Protein AF-A0A7J7U945-F1 (afdb_monomer)

Secondary structure (DSSP, 8-state):
------TT--GGGSPBPTTT-PBP-SSEEEESS-TTTT-EE-HHHHHTT--BTTB-TTS-EEEE---SBSSSTT-BHHHHHHHHHHHHHH-TT-HHHHHHHHSSS-HHHHHHHHIIIIIS-THHHHHHTTS------------PPP---SS---PPTT-HHHHHTTTEETTTTEESS-S-TTHHHHHHT-PPPGGGHHHHTTS-PPPPPP-TT-TTGGGS-HHHHHHHHHHT--HHHHHHHHHHHHHHHHHHSSB-HHHHHHHH-S-HHHHHHHHHHHHHTTSS-B-

InterPro domains:
  IPR000433 Zinc finger, ZZ-type [PF25299] (17-64)
  IPR000433 Zinc finger, ZZ-type [PS50135] (12-69)
  IPR001005 SANT/Myb domain [PF00249] (74-117)
  IPR001005 SANT/Myb domain [PS50090] (74-118)
  IPR001005 SANT/Myb domain [SM00717] (71-120)
  IPR001005 SANT/Myb domain [cd00167] (74-118)
  IPR007526 SWIRM domain [PF04433] (218-284)
  IPR007526 SWIRM domain [PS50934] (200-287)
  IPR009057 Homedomain-like superfamily [SSF46689] (67-122)
  IPR009057 Homedomain-like superfamily [SSF46689] (202-286)
  IPR017884 SANT domain [PS51293] (70-122)
  IPR017930 Myb domain [PS51294] (74-122)
  IPR036388 Winged helix-like DNA-binding domain superfamily [G3DSA:1.10.10.10] (200-287)
  IPR041983 ADA2-like, zinc finger, ZZ-type [cd02335] (15-64)
  IPR043145 Zinc finger, ZZ-type superfamily [G3DSA:3.30.60.90] (13-65)
  IPR055141 Transcriptional adapter 2-alpha/beta-like domain [PF22941] (165-199)

Structure (mmCIF, N/CA/C/O backbone):
data_AF-A0A7J7U945-F1
#
_entry.id   AF-A0A7J7U945-F1
#
loop_
_atom_site.group_PDB
_atom_site.id
_atom_site.type_symbol
_atom_site.label_atom_id
_atom_site.label_alt_id
_atom_site.label_comp_id
_atom_site.label_asym_id
_atom_site.label_entity_id
_atom_site.label_seq_id
_atom_site.pdbx_PDB_ins_code
_atom_site.Cartn_x
_atom_site.Cartn_y
_atom_site.Cartn_z
_atom_site.occupancy
_atom_site.B_iso_or_equiv
_atom_site.auth_seq_id
_atom_site.auth_comp_id
_atom_site.auth_asym_id
_atom_site.auth_atom_id
_atom_site.pdbx_PDB_model_num
ATOM 1 N N . MET A 1 1 ? 12.820 -25.797 10.758 1.00 35.88 1 MET A N 1
ATOM 2 C CA . MET A 1 1 ? 13.565 -24.519 10.643 1.00 35.88 1 MET A CA 1
ATOM 3 C C . MET A 1 1 ? 13.390 -24.094 9.211 1.00 35.88 1 MET A C 1
ATOM 5 O O . MET A 1 1 ? 14.253 -24.286 8.361 1.00 35.88 1 MET A O 1
ATOM 9 N N . ASP A 1 2 ? 12.158 -23.695 8.960 1.00 30.39 2 ASP A N 1
ATOM 10 C CA . ASP A 1 2 ? 11.611 -23.421 7.654 1.00 30.39 2 ASP A CA 1
ATOM 11 C C . ASP A 1 2 ? 12.077 -22.025 7.276 1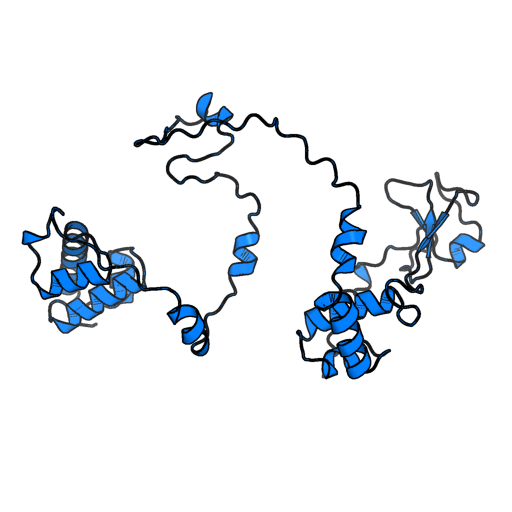.00 30.39 2 ASP A C 1
ATOM 13 O O . ASP A 1 2 ? 11.945 -21.077 8.048 1.00 30.39 2 ASP A O 1
ATOM 17 N N . ARG A 1 3 ? 12.757 -21.945 6.134 1.00 37.59 3 ARG A N 1
ATOM 18 C CA . ARG A 1 3 ? 13.271 -20.696 5.591 1.00 37.59 3 ARG A CA 1
ATOM 19 C C . ARG A 1 3 ? 12.061 -19.840 5.240 1.00 37.59 3 ARG A C 1
ATOM 21 O O . ARG A 1 3 ? 11.342 -20.184 4.305 1.00 37.59 3 ARG A O 1
ATOM 28 N N . LEU A 1 4 ? 11.836 -18.770 5.995 1.00 36.75 4 LEU A N 1
ATOM 29 C CA . LEU A 1 4 ? 10.946 -17.697 5.576 1.00 36.75 4 LEU A CA 1
ATOM 30 C C . LEU A 1 4 ? 11.544 -17.133 4.283 1.00 36.75 4 LEU A C 1
ATOM 32 O O . LEU A 1 4 ? 12.634 -16.564 4.286 1.00 36.75 4 LEU A O 1
ATOM 36 N N . GLY A 1 5 ? 10.904 -17.448 3.158 1.00 38.00 5 GLY A N 1
ATOM 37 C CA . GLY A 1 5 ? 11.232 -16.843 1.876 1.00 38.00 5 GLY A CA 1
ATOM 38 C C . GLY A 1 5 ? 10.891 -15.360 1.937 1.00 38.00 5 GLY A C 1
ATOM 39 O O . GLY A 1 5 ? 9.851 -14.997 2.478 1.00 38.00 5 GLY A O 1
ATOM 40 N N . SER A 1 6 ? 11.777 -14.527 1.394 1.00 41.22 6 SER A N 1
ATOM 41 C CA . SER A 1 6 ? 11.515 -13.106 1.164 1.00 41.22 6 SER A CA 1
ATOM 42 C C . SER A 1 6 ? 10.229 -12.969 0.338 1.00 41.22 6 SER A C 1
ATOM 44 O O . SER A 1 6 ? 10.080 -13.633 -0.697 1.00 41.22 6 SER A O 1
ATOM 46 N N . PHE A 1 7 ? 9.306 -12.128 0.807 1.00 42.56 7 PHE A N 1
ATOM 47 C CA . PHE A 1 7 ? 7.986 -11.895 0.210 1.00 42.56 7 PHE A CA 1
ATOM 48 C C . PHE A 1 7 ? 8.025 -11.270 -1.204 1.00 42.56 7 PHE A C 1
ATOM 50 O O . PHE A 1 7 ? 6.974 -11.101 -1.810 1.00 42.56 7 PHE A O 1
ATOM 57 N N . SER A 1 8 ? 9.206 -11.000 -1.776 1.00 42.66 8 SER A N 1
ATOM 58 C CA . SER A 1 8 ? 9.399 -10.524 -3.160 1.00 42.66 8 SER A CA 1
ATOM 59 C C . SER A 1 8 ? 10.061 -11.558 -4.089 1.00 42.66 8 SER A C 1
ATOM 61 O O . SER A 1 8 ? 10.310 -11.302 -5.270 1.00 42.66 8 SER A O 1
ATOM 63 N N . SER A 1 9 ? 10.340 -12.762 -3.581 1.00 46.72 9 SER A N 1
ATOM 64 C CA . SER A 1 9 ? 10.996 -13.839 -4.332 1.00 46.72 9 SER A CA 1
ATOM 65 C C . SER A 1 9 ? 10.046 -14.957 -4.775 1.00 46.72 9 SER A C 1
ATOM 67 O O . SER A 1 9 ? 10.504 -16.068 -5.051 1.00 46.72 9 SER A O 1
ATOM 69 N N . ASP A 1 10 ? 8.740 -14.684 -4.896 1.00 45.16 10 ASP A N 1
ATOM 70 C CA . ASP A 1 10 ? 7.816 -15.616 -5.550 1.00 45.16 10 ASP A CA 1
ATOM 71 C C . ASP A 1 10 ? 8.182 -15.708 -7.050 1.00 45.16 10 ASP A C 1
ATOM 73 O O . ASP A 1 10 ? 8.181 -14.699 -7.764 1.00 45.16 10 ASP A O 1
ATOM 77 N N . PRO A 1 11 ? 8.519 -16.900 -7.582 1.00 50.41 11 PRO A N 1
ATOM 78 C CA . PRO A 1 11 ? 8.732 -17.097 -9.016 1.00 50.41 11 PRO A CA 1
ATOM 79 C C . PRO A 1 11 ? 7.555 -16.620 -9.884 1.00 50.41 11 PRO A C 1
ATOM 81 O O . PRO A 1 11 ? 7.739 -16.412 -11.084 1.00 50.41 11 PRO A O 1
ATOM 84 N N . SER A 1 12 ? 6.368 -16.457 -9.294 1.00 48.66 12 SER A N 1
ATOM 85 C CA . SER A 1 12 ? 5.134 -16.033 -9.957 1.00 48.66 12 SER A CA 1
ATOM 86 C C . SER A 1 12 ? 5.102 -14.552 -10.354 1.00 48.66 12 SER A C 1
ATOM 88 O O . SER A 1 12 ? 4.405 -14.223 -11.314 1.00 48.66 12 SER A O 1
ATOM 90 N N . ASP A 1 13 ? 5.884 -13.682 -9.706 1.00 60.31 13 ASP A N 1
ATOM 91 C CA . ASP A 1 13 ? 5.904 -12.239 -10.012 1.00 60.31 13 ASP A CA 1
ATOM 92 C C . ASP A 1 13 ? 6.869 -11.868 -11.146 1.00 60.31 13 ASP A C 1
ATOM 94 O O . ASP A 1 13 ? 6.835 -10.759 -11.688 1.00 60.31 13 ASP A O 1
ATOM 98 N N . LYS A 1 14 ? 7.733 -12.802 -11.565 1.00 72.12 14 LYS A N 1
ATOM 99 C CA . LYS A 1 14 ? 8.722 -12.536 -12.615 1.00 72.12 14 LYS A CA 1
ATOM 100 C C . LYS A 1 14 ? 8.085 -12.669 -13.999 1.00 72.12 14 LYS A C 1
ATOM 102 O O . LYS A 1 14 ? 7.568 -13.739 -14.335 1.00 72.12 14 LYS A O 1
ATOM 107 N N . PRO A 1 15 ? 8.153 -11.638 -14.862 1.00 82.88 15 PRO A N 1
ATOM 108 C CA . PRO A 1 15 ? 7.541 -11.713 -16.180 1.00 82.88 15 PRO A CA 1
ATOM 109 C C . PRO A 1 15 ? 8.177 -12.840 -17.017 1.00 82.88 15 PRO A C 1
ATOM 111 O O . PRO A 1 15 ? 9.398 -13.020 -16.991 1.00 82.88 15 PRO A O 1
ATOM 114 N N . PRO A 1 16 ? 7.390 -13.606 -17.795 1.00 90.81 16 PRO A N 1
ATOM 115 C CA . PRO A 1 16 ? 7.941 -14.621 -18.681 1.00 90.81 16 PRO A CA 1
ATOM 116 C C . PRO A 1 16 ? 8.537 -13.988 -19.943 1.00 90.81 16 PRO A C 1
ATOM 118 O O . PRO A 1 16 ? 7.981 -13.050 -20.525 1.00 90.81 16 PRO A O 1
ATOM 121 N N . CYS A 1 17 ? 9.636 -14.564 -20.426 1.00 92.31 17 CYS A N 1
ATOM 122 C CA . CYS A 1 17 ? 10.231 -14.223 -21.712 1.00 92.31 17 CYS A CA 1
ATOM 123 C C . CYS A 1 17 ? 9.239 -14.496 -22.849 1.00 92.31 17 CYS A C 1
ATOM 125 O O . CYS A 1 17 ? 8.740 -15.612 -22.988 1.00 92.31 17 CYS A O 1
ATOM 127 N N . ARG A 1 18 ? 9.006 -13.522 -23.733 1.00 91.12 18 ARG A N 1
ATOM 128 C CA . ARG A 1 18 ? 8.111 -13.703 -24.892 1.00 91.12 18 ARG A CA 1
ATOM 129 C C . ARG A 1 18 ? 8.642 -14.691 -25.936 1.00 91.12 18 ARG A 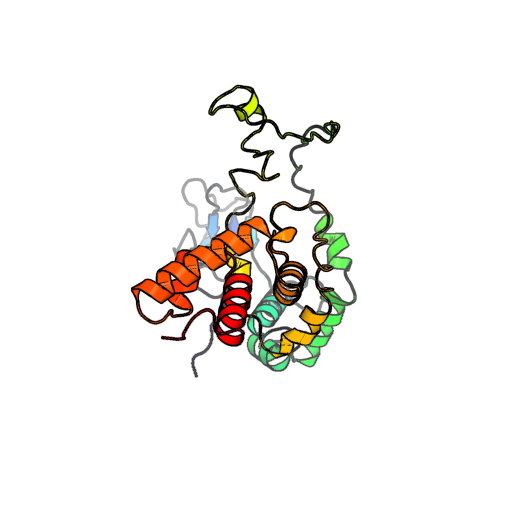C 1
ATOM 131 O O . ARG A 1 18 ? 7.850 -15.201 -26.721 1.00 91.12 18 ARG A O 1
ATOM 138 N N . GLY A 1 19 ? 9.947 -14.970 -25.934 1.00 88.94 19 GLY A N 1
ATOM 139 C CA . GLY A 1 19 ? 10.575 -15.905 -26.869 1.00 88.94 19 GLY A CA 1
ATOM 140 C C . GLY A 1 19 ? 10.575 -17.360 -26.408 1.00 88.94 19 GLY A C 1
ATOM 141 O O . GLY A 1 19 ? 10.193 -18.247 -27.165 1.00 88.94 19 GLY A O 1
ATOM 142 N N . CYS A 1 20 ? 10.989 -17.623 -25.168 1.00 91.50 20 CYS A N 1
ATOM 143 C CA . CYS A 1 20 ? 11.147 -18.985 -24.641 1.00 91.50 20 CYS A CA 1
ATOM 144 C C . CYS A 1 20 ? 10.184 -19.337 -23.501 1.00 91.50 20 CYS A C 1
ATOM 146 O O . CYS A 1 20 ? 10.233 -20.456 -23.002 1.00 91.50 20 CYS A O 1
ATOM 148 N N . SER A 1 21 ? 9.319 -18.408 -23.082 1.00 90.19 21 SER A N 1
ATOM 149 C CA . SER A 1 21 ? 8.362 -18.568 -21.973 1.00 90.19 21 SER A CA 1
ATOM 150 C C . SER A 1 21 ? 8.980 -18.907 -20.610 1.00 90.19 21 SER A C 1
ATOM 152 O O . SER A 1 21 ? 8.251 -19.184 -19.665 1.00 90.19 21 SER A O 1
ATOM 154 N N . SER A 1 22 ? 10.308 -18.863 -20.475 1.00 88.88 22 SER A N 1
ATOM 155 C CA . SER A 1 22 ? 10.977 -19.013 -19.183 1.00 88.88 22 SER A CA 1
ATOM 156 C C . SER A 1 22 ? 10.822 -17.744 -18.349 1.00 88.88 22 SER A C 1
ATOM 158 O O . SER A 1 22 ? 10.816 -16.640 -18.901 1.00 88.88 22 SER A O 1
ATOM 160 N N . TYR A 1 23 ? 10.776 -17.892 -17.028 1.00 89.38 23 TYR A N 1
ATOM 161 C CA . TYR A 1 23 ? 10.832 -16.768 -16.096 1.00 89.38 23 TYR A CA 1
ATOM 162 C C . TYR A 1 23 ? 12.110 -15.954 -16.306 1.00 89.38 23 TYR A C 1
ATOM 164 O O . TYR A 1 23 ? 13.197 -16.518 -16.473 1.00 89.38 23 TYR A O 1
ATOM 172 N N . LEU A 1 24 ? 11.965 -14.632 -16.357 1.00 88.81 24 LEU A N 1
ATOM 173 C CA . LEU A 1 24 ? 13.092 -13.730 -16.540 1.00 88.81 24 LEU A CA 1
ATOM 174 C C . LEU A 1 24 ? 13.837 -13.547 -15.221 1.00 88.81 24 LEU A C 1
ATOM 176 O O . LEU A 1 24 ? 13.241 -13.314 -14.174 1.00 8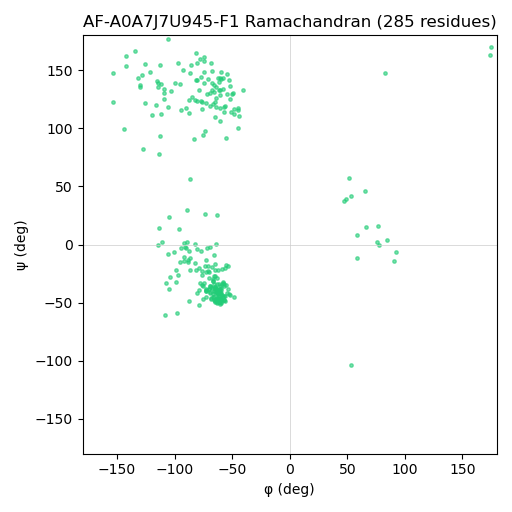8.81 24 LEU A O 1
ATOM 180 N N . MET A 1 25 ? 15.156 -13.653 -15.305 1.00 84.31 25 MET A N 1
ATOM 181 C CA . MET A 1 25 ? 16.082 -13.275 -14.247 1.00 84.31 25 MET A CA 1
ATOM 182 C C . MET A 1 25 ? 16.844 -12.055 -14.746 1.00 84.31 25 MET A C 1
ATOM 184 O O . MET A 1 25 ? 17.204 -12.008 -15.925 1.00 84.31 25 MET A O 1
ATOM 188 N N . GLU A 1 26 ? 17.059 -11.071 -13.878 1.00 85.75 26 GLU A N 1
ATOM 189 C CA . GLU A 1 26 ? 17.892 -9.923 -14.225 1.00 85.75 26 GLU A CA 1
ATOM 190 C C . GLU A 1 26 ? 19.337 -10.368 -14.526 1.00 85.75 26 GLU A C 1
ATOM 192 O O . GLU A 1 26 ? 19.834 -11.300 -13.883 1.00 85.75 26 GLU A O 1
ATOM 197 N N . PRO A 1 27 ? 20.012 -9.737 -15.506 1.00 90.06 27 PRO A N 1
ATOM 198 C CA . PRO A 1 27 ? 19.495 -8.683 -16.379 1.00 90.06 27 PRO A CA 1
ATOM 199 C C . PRO A 1 27 ? 18.661 -9.229 -17.557 1.00 90.06 27 PRO A C 1
ATOM 201 O O . PRO A 1 27 ? 19.005 -10.240 -18.178 1.00 90.06 27 PRO A O 1
ATOM 204 N N . TYR A 1 28 ? 17.576 -8.534 -17.911 1.00 92.62 28 TYR A N 1
ATOM 205 C CA . TYR A 1 28 ? 16.729 -8.866 -19.068 1.00 92.62 28 TYR A CA 1
ATOM 206 C C . TYR A 1 28 ? 16.386 -7.633 -19.908 1.00 92.62 28 TYR A C 1
ATOM 208 O O . TYR A 1 28 ? 16.611 -6.497 -19.502 1.00 92.62 28 TYR A O 1
ATOM 216 N N . ILE A 1 29 ? 15.867 -7.855 -21.117 1.00 93.62 29 ILE A N 1
ATOM 217 C CA . ILE A 1 29 ? 15.614 -6.792 -22.091 1.00 93.62 29 ILE A CA 1
ATOM 218 C C . ILE A 1 29 ? 14.128 -6.458 -22.133 1.00 93.62 29 ILE A C 1
ATOM 220 O O . ILE A 1 29 ? 13.285 -7.348 -22.277 1.00 93.62 29 ILE A O 1
ATOM 224 N N . LYS A 1 30 ? 13.814 -5.168 -22.074 1.00 93.88 30 LYS A N 1
ATOM 225 C CA . LYS A 1 30 ? 12.490 -4.611 -22.343 1.00 93.88 30 LYS A CA 1
ATOM 226 C C . LYS A 1 30 ? 12.540 -3.848 -23.662 1.00 93.88 30 LYS A C 1
ATOM 228 O O . LYS A 1 30 ? 13.364 -2.959 -23.838 1.00 93.88 30 LYS A O 1
ATOM 233 N N . CYS A 1 31 ? 11.661 -4.179 -24.601 1.00 94.06 31 CYS A N 1
ATOM 234 C CA . CYS A 1 31 ? 11.534 -3.391 -25.826 1.00 94.06 31 CYS A CA 1
ATOM 235 C C . CYS A 1 31 ? 10.875 -2.038 -25.506 1.00 94.06 31 CYS A C 1
ATOM 237 O O . CYS A 1 31 ? 9.819 -2.013 -24.871 1.00 94.06 31 CYS A O 1
ATOM 239 N N . ALA A 1 32 ? 11.472 -0.934 -25.957 1.00 92.62 32 ALA A N 1
ATOM 240 C CA . ALA A 1 32 ? 10.967 0.420 -25.720 1.00 92.62 32 ALA A CA 1
ATOM 241 C C . ALA A 1 32 ? 9.803 0.794 -26.659 1.00 92.62 32 ALA A C 1
ATOM 243 O O . ALA A 1 32 ? 9.005 1.673 -26.348 1.00 92.62 32 ALA A O 1
ATOM 244 N N . GLU A 1 33 ? 9.670 0.093 -27.789 1.00 92.50 33 GLU A N 1
ATOM 245 C CA . GLU A 1 33 ? 8.674 0.399 -28.828 1.00 92.50 33 GLU A CA 1
ATOM 246 C C . GLU A 1 33 ? 7.422 -0.485 -28.755 1.00 92.50 33 GLU A C 1
ATOM 248 O O . GLU A 1 33 ? 6.360 -0.136 -29.269 1.00 92.50 33 GLU A O 1
ATOM 253 N N . CYS A 1 34 ? 7.518 -1.658 -28.124 1.00 91.25 34 CYS A N 1
ATOM 254 C CA . CYS A 1 34 ? 6.425 -2.625 -28.083 1.00 91.25 34 CYS A CA 1
ATOM 255 C C . CYS A 1 34 ? 5.560 -2.479 -26.822 1.00 91.25 34 CYS A C 1
ATOM 257 O O . CYS A 1 34 ? 5.999 -2.792 -25.716 1.00 91.25 34 CYS A O 1
ATOM 259 N N . GLY A 1 35 ? 4.286 -2.124 -27.010 1.00 84.88 35 GLY A N 1
ATOM 260 C CA . GLY A 1 35 ? 3.245 -2.191 -25.981 1.00 84.88 35 GLY A CA 1
ATOM 261 C C . GLY A 1 35 ? 1.903 -1.602 -26.441 1.00 84.88 35 GLY A C 1
ATOM 262 O O . GLY A 1 35 ? 1.851 -0.980 -27.505 1.00 84.88 35 GLY A O 1
ATOM 263 N N . PRO A 1 36 ? 0.809 -1.781 -25.668 1.00 82.56 36 PRO A N 1
ATOM 264 C CA . PRO A 1 36 ? 0.612 -2.728 -24.556 1.00 82.56 36 PRO A CA 1
ATOM 265 C C . PRO A 1 36 ? 0.111 -4.123 -25.030 1.00 82.56 36 PRO A C 1
ATOM 267 O O . PRO A 1 36 ? -0.644 -4.187 -26.005 1.00 82.56 36 PRO A O 1
ATOM 270 N N . PRO A 1 37 ? 0.471 -5.250 -24.362 1.00 85.12 37 PRO A N 1
ATOM 271 C CA . PRO A 1 37 ? 1.287 -5.372 -23.142 1.00 85.12 37 PRO A CA 1
ATOM 272 C C . PRO A 1 37 ? 2.801 -5.228 -23.402 1.00 85.12 37 PRO A C 1
ATOM 274 O O . PRO A 1 37 ? 3.236 -5.450 -24.534 1.00 85.12 37 PRO A O 1
ATOM 277 N N . PRO A 1 38 ? 3.610 -4.901 -22.370 1.00 88.12 38 PRO A N 1
ATOM 278 C CA . PRO A 1 38 ? 5.059 -4.771 -22.506 1.00 88.12 38 PRO A CA 1
ATOM 279 C C . PRO A 1 38 ? 5.708 -6.077 -22.984 1.00 88.12 38 PRO A C 1
ATOM 281 O O . PRO A 1 38 ? 5.236 -7.193 -22.702 1.00 88.12 38 PRO A O 1
ATOM 284 N N . PHE A 1 39 ? 6.796 -5.918 -23.737 1.00 91.75 39 PHE A N 1
ATOM 285 C CA . PHE A 1 39 ? 7.500 -7.011 -24.393 1.00 91.75 39 PHE A CA 1
ATOM 286 C C . PHE A 1 39 ? 8.880 -7.220 -23.767 1.00 91.75 39 PHE A C 1
ATOM 288 O O . PHE A 1 39 ? 9.765 -6.374 -23.900 1.00 91.75 39 PHE A O 1
ATOM 295 N N . PHE A 1 40 ? 9.047 -8.363 -23.100 1.00 94.00 40 PHE A N 1
ATOM 296 C CA . PHE A 1 40 ? 10.273 -8.722 -22.396 1.00 94.00 40 PHE A CA 1
ATOM 297 C C . PHE A 1 40 ? 10.954 -9.944 -23.014 1.00 94.00 40 PHE A C 1
ATOM 299 O O . PHE A 1 40 ? 10.292 -10.924 -23.380 1.00 94.00 40 PHE A O 1
ATOM 306 N N . LEU A 1 41 ? 12.281 -9.904 -23.082 1.00 93.12 41 LEU A N 1
ATOM 307 C CA . LEU A 1 41 ? 13.122 -10.967 -23.620 1.00 93.12 41 LEU A CA 1
ATOM 308 C C . LEU A 1 41 ? 14.274 -11.296 -22.674 1.00 93.12 41 LEU A C 1
ATOM 310 O O . LEU A 1 41 ? 14.888 -10.414 -22.079 1.00 93.12 41 LEU A O 1
ATOM 314 N N . CYS A 1 42 ? 14.615 -12.582 -22.592 1.00 94.06 42 CYS A N 1
ATOM 315 C CA . CYS A 1 42 ? 15.869 -13.004 -21.983 1.00 94.06 42 CYS A CA 1
ATOM 316 C C . CYS A 1 42 ? 17.033 -12.686 -22.932 1.00 94.06 42 CYS A C 1
ATOM 318 O O . CYS A 1 42 ? 16.852 -12.613 -24.152 1.00 94.06 42 CYS A O 1
ATOM 320 N N . LEU A 1 43 ? 18.247 -12.575 -22.389 1.00 92.44 43 LEU A N 1
ATOM 321 C CA . LEU A 1 43 ? 19.449 -12.282 -23.179 1.00 92.44 43 LEU A CA 1
ATOM 322 C C . LEU A 1 43 ? 19.664 -13.276 -24.332 1.00 92.44 43 LEU A C 1
ATOM 324 O O . LEU A 1 43 ? 20.107 -12.897 -25.414 1.00 92.44 43 LEU A O 1
ATOM 328 N N . GLN A 1 44 ? 19.312 -14.549 -24.137 1.00 93.94 44 GLN A N 1
ATOM 329 C CA . GLN A 1 44 ? 19.454 -15.576 -25.174 1.00 93.94 44 GLN A CA 1
ATOM 330 C C . GLN A 1 44 ? 18.478 -15.372 -26.340 1.00 93.94 44 GLN A C 1
ATOM 332 O O . GLN A 1 44 ? 18.859 -15.549 -27.493 1.00 93.94 44 GLN A O 1
ATOM 337 N N . CYS A 1 45 ? 17.224 -15.002 -26.070 1.00 93.94 45 CYS A N 1
ATOM 338 C CA . CYS A 1 45 ? 16.260 -14.692 -27.128 1.00 93.94 45 CYS A CA 1
ATOM 339 C C . CYS A 1 45 ? 16.616 -13.384 -27.837 1.00 93.94 45 CYS A C 1
ATOM 341 O O . CYS A 1 45 ? 16.504 -13.313 -29.057 1.00 93.94 45 CYS A O 1
ATOM 343 N N . PHE A 1 46 ? 17.096 -12.388 -27.092 1.00 94.31 46 PHE A N 1
ATOM 344 C CA . PHE A 1 46 ? 17.532 -11.115 -27.657 1.00 94.31 46 PHE A CA 1
ATOM 345 C C . PHE A 1 46 ? 18.733 -11.283 -28.602 1.00 94.31 46 PHE A C 1
ATOM 347 O O . PHE A 1 46 ? 18.669 -10.884 -29.758 1.00 94.31 46 PHE A O 1
ATOM 354 N N . THR A 1 47 ? 19.793 -11.972 -28.166 1.00 93.81 47 THR A N 1
ATOM 355 C CA . THR A 1 47 ? 21.002 -12.214 -28.987 1.00 93.81 47 THR A CA 1
ATOM 356 C C . THR A 1 47 ? 20.758 -13.087 -30.218 1.00 93.81 47 THR A C 1
ATOM 358 O O . THR A 1 47 ? 21.525 -13.026 -31.175 1.00 93.81 47 THR A O 1
ATOM 361 N N . ARG A 1 48 ? 19.686 -13.887 -30.224 1.00 94.44 48 ARG A N 1
ATOM 362 C CA . ARG A 1 48 ? 19.239 -14.654 -31.398 1.00 94.44 48 ARG A CA 1
ATOM 363 C C . ARG A 1 48 ? 18.430 -13.823 -32.397 1.00 94.44 48 ARG A C 1
ATOM 365 O O . ARG A 1 48 ? 18.050 -14.372 -33.425 1.00 94.44 48 ARG A O 1
ATOM 372 N N . GLY A 1 49 ? 18.142 -12.556 -32.093 1.00 92.12 49 GLY A N 1
ATOM 373 C CA . GLY A 1 49 ? 17.282 -11.707 -32.915 1.00 92.12 49 GLY A CA 1
ATOM 374 C C . GLY A 1 49 ? 15.846 -12.225 -32.952 1.00 92.12 49 GLY A C 1
ATOM 375 O O . GLY A 1 49 ? 15.275 -12.381 -34.024 1.00 92.12 49 GLY A O 1
ATOM 376 N N . PHE A 1 50 ? 15.278 -12.592 -31.798 1.00 92.06 50 PHE A N 1
ATOM 377 C CA . PHE A 1 50 ? 13.908 -13.101 -31.743 1.00 92.06 50 PHE A CA 1
ATOM 378 C C . PHE A 1 50 ? 12.896 -12.029 -32.167 1.00 92.06 50 PHE A C 1
ATOM 380 O O . PHE A 1 50 ? 12.736 -11.021 -31.487 1.00 92.06 50 PHE A O 1
ATOM 387 N N . GLU A 1 51 ? 12.153 -12.299 -33.238 1.00 93.06 51 GLU A N 1
ATOM 388 C CA . GLU A 1 51 ? 11.113 -11.417 -33.772 1.00 93.06 51 GLU A CA 1
ATOM 389 C C . GLU A 1 51 ? 9.741 -12.071 -33.643 1.00 93.06 51 GLU A C 1
ATOM 391 O O . GLU A 1 51 ? 9.571 -13.272 -33.875 1.00 93.06 51 GLU A O 1
ATOM 396 N N . TYR A 1 52 ? 8.733 -11.287 -33.260 1.00 86.88 52 TYR A N 1
ATOM 397 C CA . TYR A 1 52 ? 7.386 -11.820 -33.088 1.00 86.88 52 TYR A CA 1
ATOM 398 C C . TYR A 1 52 ? 6.306 -10.765 -33.286 1.00 86.88 52 TYR A C 1
ATOM 400 O O . TYR A 1 52 ? 6.210 -9.782 -32.547 1.00 86.88 52 TYR A O 1
ATOM 408 N N . LYS A 1 53 ? 5.405 -11.033 -34.236 1.00 86.88 53 LYS A N 1
ATOM 409 C CA . LYS A 1 53 ? 4.294 -10.148 -34.613 1.00 86.88 53 LYS A CA 1
ATOM 410 C C . LYS A 1 53 ? 4.792 -8.737 -34.950 1.00 86.88 53 LYS A C 1
ATOM 412 O O . LYS A 1 53 ? 5.292 -8.514 -36.041 1.00 86.88 53 LYS A O 1
ATOM 417 N N . LYS A 1 54 ? 4.600 -7.793 -34.025 1.00 89.31 54 LYS A N 1
ATOM 418 C CA . LYS A 1 54 ? 4.966 -6.380 -34.168 1.00 89.31 54 LYS A CA 1
ATOM 419 C C . LYS A 1 54 ? 6.367 -6.073 -33.638 1.00 89.31 54 LYS A C 1
ATOM 421 O O . LYS A 1 54 ? 6.833 -4.968 -33.850 1.00 89.31 54 LYS A O 1
ATOM 426 N N . HIS A 1 55 ? 7.000 -7.005 -32.928 1.00 92.50 55 HIS A N 1
ATOM 427 C CA . HIS A 1 55 ? 8.351 -6.835 -32.412 1.00 92.50 55 HIS A CA 1
ATOM 428 C C . HIS A 1 55 ? 9.380 -7.219 -33.474 1.00 92.50 55 HIS A C 1
ATOM 430 O O . HIS A 1 55 ? 9.316 -8.338 -33.993 1.00 92.50 55 HIS A O 1
ATOM 436 N N . GLN A 1 56 ? 10.308 -6.305 -33.746 1.00 93.69 56 GLN A N 1
ATOM 437 C CA . GLN A 1 56 ? 11.475 -6.506 -34.599 1.00 93.69 56 GLN A CA 1
ATOM 438 C C . GLN A 1 56 ? 12.755 -6.453 -33.755 1.00 93.69 56 GLN A C 1
ATOM 440 O O . GLN A 1 56 ? 12.776 -5.840 -32.682 1.00 93.69 56 GLN A O 1
ATOM 445 N N . SER A 1 57 ? 13.812 -7.114 -34.230 1.00 92.00 57 SER A N 1
ATOM 446 C CA . SER A 1 57 ? 15.078 -7.241 -33.498 1.00 92.00 57 SER A CA 1
ATOM 447 C C . SER A 1 57 ? 15.903 -5.948 -33.458 1.00 92.00 57 SER A C 1
ATOM 449 O O . SER A 1 57 ? 16.832 -5.838 -32.659 1.00 92.00 57 SER A O 1
ATOM 451 N N . ASP A 1 58 ? 15.545 -4.964 -34.281 1.00 92.69 58 ASP A N 1
ATOM 452 C CA . ASP A 1 58 ? 16.159 -3.640 -34.390 1.00 92.69 58 ASP A CA 1
ATOM 453 C C . ASP A 1 58 ? 15.466 -2.564 -33.540 1.00 92.69 58 ASP A C 1
ATOM 455 O O . ASP A 1 58 ? 15.941 -1.428 -33.483 1.00 92.69 58 ASP A O 1
ATOM 459 N N . HIS A 1 59 ? 14.374 -2.911 -32.852 1.00 94.75 59 HIS A N 1
ATOM 460 C CA . HIS A 1 59 ? 13.700 -1.988 -31.950 1.00 94.75 59 HIS A CA 1
ATOM 461 C C . HIS A 1 59 ? 14.629 -1.517 -30.829 1.00 94.75 59 HIS A C 1
ATOM 463 O O . HIS A 1 59 ? 15.383 -2.293 -30.228 1.00 94.75 59 HIS A O 1
ATOM 469 N N . THR A 1 60 ? 14.486 -0.246 -30.469 1.00 95.19 60 THR A N 1
ATOM 470 C CA . THR A 1 60 ? 15.123 0.325 -29.285 1.00 95.19 60 THR A CA 1
ATOM 471 C C . THR A 1 60 ? 14.701 -0.431 -28.024 1.00 95.19 60 THR A C 1
ATOM 473 O O . THR A 1 60 ? 13.574 -0.930 -27.892 1.00 95.19 60 THR A O 1
ATOM 476 N N . TYR A 1 61 ? 15.645 -0.577 -27.096 1.00 93.62 61 TYR A N 1
ATOM 477 C CA . TYR A 1 61 ? 15.487 -1.440 -25.936 1.00 93.62 61 TYR A CA 1
ATOM 478 C C . TYR A 1 61 ? 16.117 -0.841 -24.680 1.00 93.62 61 TYR A C 1
ATOM 480 O O . TYR A 1 61 ? 17.067 -0.062 -24.739 1.00 93.62 61 TYR A O 1
ATOM 488 N N . GLU A 1 62 ? 15.582 -1.251 -23.537 1.00 92.88 62 GLU A N 1
ATOM 489 C CA . GLU A 1 62 ? 16.045 -0.918 -22.196 1.00 92.88 62 GLU A CA 1
ATOM 490 C C . GLU A 1 62 ? 16.556 -2.200 -21.527 1.00 92.88 62 GLU A C 1
ATOM 492 O O . GLU A 1 62 ? 15.924 -3.259 -21.616 1.00 92.88 62 GLU A O 1
ATOM 497 N N . ILE A 1 63 ? 17.715 -2.116 -20.871 1.00 91.50 63 ILE A N 1
ATOM 498 C CA . ILE A 1 63 ? 18.260 -3.215 -20.069 1.00 91.50 63 ILE A CA 1
ATOM 499 C C . ILE A 1 63 ? 17.737 -3.043 -18.646 1.00 91.50 63 ILE A C 1
ATOM 501 O O . ILE A 1 63 ? 18.036 -2.049 -17.989 1.00 91.50 63 ILE A O 1
ATOM 505 N N . MET A 1 64 ? 16.959 -4.015 -18.184 1.00 90.06 64 MET A N 1
ATOM 506 C CA . MET A 1 64 ? 16.437 -4.067 -16.825 1.00 90.06 64 MET A CA 1
ATOM 507 C C . MET A 1 64 ? 17.465 -4.765 -15.939 1.00 90.06 64 MET A C 1
ATOM 509 O O . MET A 1 64 ? 17.746 -5.950 -16.140 1.00 90.06 64 MET A O 1
ATOM 513 N N . THR A 1 65 ? 18.050 -4.021 -15.006 1.00 87.31 65 THR A N 1
ATOM 514 C CA . THR A 1 65 ? 19.042 -4.511 -14.048 1.00 87.31 65 THR A CA 1
ATOM 515 C C . THR A 1 65 ? 19.022 -3.657 -12.787 1.00 87.31 65 THR A C 1
ATOM 517 O O . THR A 1 65 ? 18.776 -2.456 -12.879 1.00 87.31 65 THR A O 1
ATOM 520 N N . SER A 1 66 ? 19.305 -4.267 -11.639 1.00 83.75 66 SER A N 1
ATOM 521 C CA . SER A 1 66 ? 19.357 -3.611 -10.322 1.00 83.75 66 SER A CA 1
ATOM 522 C C . SER A 1 66 ? 20.777 -3.583 -9.723 1.00 83.75 66 SER A C 1
ATOM 524 O O . SER A 1 66 ? 20.964 -3.292 -8.541 1.00 83.75 66 SER A O 1
ATOM 526 N N . ASP A 1 67 ? 21.800 -3.869 -10.533 1.00 83.44 67 ASP A N 1
ATOM 527 C CA . ASP A 1 67 ? 23.216 -3.996 -10.149 1.00 83.44 67 ASP A CA 1
ATOM 528 C C . ASP A 1 67 ? 24.013 -2.676 -10.210 1.00 83.44 67 ASP A C 1
ATOM 530 O O . ASP A 1 67 ? 25.222 -2.671 -10.441 1.00 83.44 67 ASP A O 1
ATOM 534 N N . PHE A 1 68 ? 23.355 -1.538 -9.990 1.00 83.88 68 PHE A N 1
ATOM 535 C CA . PHE A 1 68 ? 23.976 -0.211 -10.044 1.00 83.88 68 PHE A CA 1
ATOM 536 C C . PHE A 1 68 ? 23.828 0.536 -8.712 1.00 83.88 68 PHE A C 1
ATOM 538 O O . PHE A 1 68 ? 22.834 0.335 -8.016 1.00 83.88 68 PHE A O 1
ATOM 545 N N . PRO A 1 69 ? 24.784 1.402 -8.328 1.00 85.75 69 PRO A N 1
ATOM 546 C CA . PRO A 1 69 ? 24.687 2.145 -7.080 1.00 85.75 69 PRO A CA 1
ATOM 547 C C . PRO A 1 69 ? 23.673 3.291 -7.145 1.00 85.75 69 PRO A C 1
ATOM 549 O O . PRO A 1 69 ? 23.625 4.019 -8.138 1.00 85.75 69 PRO A O 1
ATOM 552 N N . VAL A 1 70 ? 22.890 3.470 -6.073 1.00 80.38 70 VAL A N 1
ATOM 553 C CA . VAL A 1 70 ? 21.843 4.513 -5.985 1.00 80.38 70 VAL A CA 1
ATOM 554 C C . VAL A 1 70 ? 22.241 5.634 -5.028 1.00 80.38 70 VAL A C 1
ATOM 556 O O . VAL A 1 70 ? 22.330 6.790 -5.438 1.00 80.38 70 VAL A O 1
ATOM 559 N N . LEU A 1 71 ? 22.469 5.305 -3.753 1.00 81.31 71 LEU A N 1
ATOM 560 C CA . LEU A 1 71 ? 22.723 6.289 -2.692 1.00 81.31 71 LEU A CA 1
ATOM 561 C C . LEU A 1 71 ? 24.196 6.348 -2.294 1.00 81.31 71 LEU A C 1
ATOM 563 O O . LEU A 1 71 ? 24.729 7.425 -2.016 1.00 81.31 71 LEU A O 1
ATOM 567 N N . ASP A 1 72 ? 24.847 5.188 -2.262 1.00 81.06 72 ASP A N 1
ATOM 568 C CA . ASP A 1 72 ? 26.258 5.044 -1.942 1.00 81.06 72 ASP A CA 1
ATOM 569 C C . ASP A 1 72 ? 26.942 4.190 -3.024 1.00 81.06 72 ASP A C 1
ATOM 571 O O . ASP A 1 72 ? 26.389 3.171 -3.433 1.00 81.06 72 ASP A O 1
ATOM 575 N N . PRO A 1 73 ? 28.147 4.557 -3.498 1.00 84.44 73 PRO A N 1
ATOM 576 C CA . PRO A 1 73 ? 28.893 3.758 -4.474 1.00 84.44 73 PRO A CA 1
ATOM 577 C C . PRO A 1 73 ? 29.170 2.311 -4.042 1.00 84.44 73 PRO A C 1
ATOM 579 O O . PRO A 1 73 ? 29.489 1.479 -4.887 1.00 84.44 73 PRO A O 1
ATOM 582 N N . SER A 1 74 ? 29.098 2.017 -2.741 1.00 85.12 74 SER A N 1
ATOM 583 C CA . SER A 1 74 ? 29.291 0.677 -2.177 1.00 85.12 74 SER A CA 1
ATOM 584 C C . SER A 1 74 ? 28.002 -0.147 -2.033 1.00 85.12 74 SER A C 1
ATOM 586 O O . SER A 1 74 ? 28.082 -1.306 -1.611 1.00 85.12 74 SER A O 1
ATOM 588 N N . TRP A 1 75 ? 26.847 0.426 -2.390 1.00 87.75 75 TRP A N 1
ATOM 589 C CA . TRP A 1 75 ? 25.519 -0.183 -2.270 1.00 87.75 75 TRP A CA 1
ATOM 590 C C . TRP A 1 75 ? 24.781 -0.170 -3.603 1.00 87.75 75 TRP A C 1
ATOM 592 O O . TRP A 1 75 ? 24.554 0.889 -4.180 1.00 87.75 75 TRP A O 1
ATOM 602 N N . THR A 1 76 ? 24.387 -1.346 -4.082 1.00 88.69 76 THR A N 1
ATOM 603 C CA . THR A 1 76 ? 23.580 -1.518 -5.301 1.00 88.69 76 THR A CA 1
ATOM 604 C C . THR A 1 76 ? 22.092 -1.284 -5.041 1.00 88.69 76 THR A C 1
ATOM 606 O O . THR A 1 76 ? 21.619 -1.481 -3.926 1.00 88.69 76 THR A O 1
ATOM 609 N N . ALA A 1 77 ? 21.323 -0.927 -6.073 1.00 85.69 77 ALA A N 1
ATOM 610 C CA . ALA A 1 77 ? 19.870 -0.773 -5.987 1.00 85.69 77 ALA A CA 1
ATOM 611 C C . ALA A 1 77 ? 19.194 -2.034 -5.425 1.00 85.69 77 ALA A C 1
ATOM 613 O O . ALA A 1 77 ? 18.285 -1.935 -4.604 1.00 85.69 77 ALA A O 1
ATOM 614 N N . GLN A 1 78 ? 19.688 -3.216 -5.808 1.00 87.12 78 GLN A N 1
ATOM 615 C CA . GLN A 1 78 ? 19.230 -4.492 -5.265 1.00 87.12 78 GLN A CA 1
ATOM 616 C C . GLN A 1 78 ? 19.491 -4.619 -3.753 1.00 87.12 78 GLN A C 1
ATOM 618 O O . GLN A 1 78 ? 18.617 -5.082 -3.024 1.00 87.12 78 GLN A O 1
ATOM 623 N N . GLU A 1 79 ? 20.667 -4.206 -3.269 1.00 89.50 79 GLU A N 1
ATOM 624 C CA . GLU A 1 79 ? 20.980 -4.197 -1.831 1.00 89.50 79 GLU A CA 1
ATOM 625 C C . GLU A 1 79 ? 20.130 -3.169 -1.069 1.00 89.50 79 GLU A C 1
ATOM 627 O O . GLU A 1 79 ? 19.688 -3.452 0.039 1.00 89.50 79 GLU A O 1
ATOM 632 N N . GLU A 1 80 ? 19.852 -2.001 -1.651 1.00 89.25 80 GLU A N 1
ATOM 633 C CA . GLU A 1 80 ? 18.977 -0.992 -1.034 1.00 89.25 80 GLU A CA 1
ATOM 634 C C . GLU A 1 80 ? 17.544 -1.520 -0.861 1.00 89.25 80 GLU A C 1
ATOM 636 O O . GLU A 1 80 ? 16.959 -1.395 0.215 1.00 89.25 80 GLU A O 1
ATOM 641 N N . MET A 1 81 ? 16.987 -2.158 -1.897 1.00 86.94 81 MET A N 1
ATOM 642 C CA . MET A 1 81 ? 15.661 -2.783 -1.825 1.00 86.94 81 MET A CA 1
ATOM 643 C C . MET A 1 81 ? 15.629 -3.905 -0.786 1.00 86.94 81 MET A C 1
ATOM 645 O O . MET A 1 81 ? 14.751 -3.922 0.074 1.00 86.94 81 MET A O 1
ATOM 649 N N . ALA A 1 82 ? 16.623 -4.797 -0.820 1.00 88.12 82 ALA A N 1
ATOM 650 C CA . ALA A 1 82 ? 16.721 -5.900 0.126 1.00 88.12 82 ALA A CA 1
ATOM 651 C C . ALA A 1 82 ? 16.852 -5.408 1.578 1.00 88.12 82 ALA A C 1
ATOM 653 O O . ALA A 1 82 ? 16.302 -6.035 2.482 1.00 88.12 82 ALA A O 1
ATOM 654 N N . LEU A 1 83 ? 17.529 -4.277 1.816 1.00 90.31 83 LEU A N 1
ATOM 655 C CA . LEU A 1 83 ? 17.674 -3.704 3.155 1.00 90.31 83 LEU A CA 1
ATOM 656 C C . LEU A 1 83 ? 16.326 -3.231 3.692 1.00 90.31 83 LEU A C 1
ATOM 658 O O . LEU A 1 83 ? 16.001 -3.506 4.845 1.00 90.31 83 LEU A O 1
ATOM 662 N N . LEU A 1 84 ? 15.546 -2.529 2.870 1.00 89.75 84 LEU A N 1
ATOM 663 C CA . LEU A 1 84 ? 14.229 -2.029 3.261 1.00 89.75 84 LEU A CA 1
ATOM 664 C C . LEU A 1 84 ? 13.236 -3.169 3.496 1.00 89.75 84 LEU A C 1
ATOM 666 O O . LEU A 1 84 ? 12.523 -3.142 4.497 1.00 89.75 84 LEU A O 1
ATOM 670 N N . GLU A 1 85 ? 13.235 -4.188 2.634 1.00 86.50 85 GLU A N 1
ATOM 671 C CA . GLU A 1 85 ? 12.429 -5.399 2.829 1.00 86.50 85 GLU A CA 1
ATOM 672 C C . GLU A 1 85 ? 12.821 -6.125 4.120 1.00 86.50 85 GLU A C 1
ATOM 674 O O . GLU A 1 85 ? 11.966 -6.439 4.942 1.00 86.50 85 GLU A O 1
ATOM 679 N N . ALA A 1 86 ? 14.120 -6.320 4.357 1.00 88.19 86 ALA A N 1
ATOM 680 C CA . ALA A 1 86 ? 14.602 -6.980 5.564 1.00 88.19 86 ALA A CA 1
ATOM 681 C C . ALA A 1 86 ? 14.268 -6.191 6.839 1.00 88.19 86 ALA A C 1
ATOM 683 O O . ALA A 1 86 ? 13.935 -6.788 7.859 1.00 88.19 86 ALA A O 1
ATOM 684 N N . VAL A 1 87 ? 14.323 -4.855 6.804 1.00 90.12 87 VAL A N 1
ATOM 685 C CA . VAL A 1 87 ? 13.906 -4.004 7.935 1.00 90.12 87 VAL A CA 1
ATOM 686 C C . VAL A 1 87 ? 12.393 -4.072 8.159 1.00 90.12 87 VAL A C 1
ATOM 688 O O . VAL A 1 87 ? 11.960 -4.061 9.312 1.00 90.12 87 VAL A O 1
ATOM 691 N N . MET A 1 88 ? 11.599 -4.165 7.091 1.00 86.25 88 MET A N 1
ATOM 692 C CA . MET A 1 88 ? 10.148 -4.350 7.170 1.00 86.25 88 MET A CA 1
ATOM 693 C C . MET A 1 88 ? 9.786 -5.711 7.785 1.00 86.25 88 MET A C 1
ATOM 695 O O . MET A 1 88 ? 8.941 -5.760 8.675 1.00 86.25 88 MET A O 1
ATOM 699 N N . ASP A 1 89 ? 10.465 -6.786 7.375 1.00 83.56 89 ASP A N 1
ATOM 700 C CA . ASP A 1 89 ? 10.198 -8.154 7.841 1.00 83.56 89 ASP A CA 1
ATOM 701 C C . ASP A 1 89 ? 10.723 -8.412 9.265 1.00 83.56 89 ASP A C 1
ATOM 703 O O . ASP A 1 89 ? 10.030 -8.985 10.107 1.00 83.56 89 ASP A O 1
ATOM 707 N N . CYS A 1 90 ? 11.967 -8.010 9.548 1.00 87.38 90 CYS A N 1
ATOM 708 C CA . CYS A 1 90 ? 12.643 -8.302 10.818 1.00 87.38 90 CYS A CA 1
ATOM 709 C C . CYS A 1 90 ? 12.381 -7.250 11.907 1.00 87.38 90 CYS A C 1
ATOM 711 O O . CYS A 1 90 ? 12.691 -7.489 13.078 1.00 87.38 90 CYS A O 1
ATOM 713 N N . GLY A 1 91 ? 11.834 -6.093 11.529 1.00 83.50 91 GLY A N 1
ATOM 714 C CA . GLY A 1 91 ? 11.595 -4.959 12.411 1.00 83.50 91 GLY A CA 1
ATOM 715 C C . GLY A 1 91 ? 12.826 -4.072 12.627 1.00 83.50 91 GLY A C 1
ATOM 716 O O . GLY A 1 91 ? 13.982 -4.509 12.661 1.00 83.50 91 GLY A O 1
ATOM 717 N N . PHE A 1 92 ? 12.565 -2.778 12.813 1.00 85.69 92 PHE A N 1
ATOM 718 C CA . PHE A 1 92 ? 13.596 -1.776 13.063 1.00 85.69 92 PHE A CA 1
ATOM 719 C C . PHE A 1 92 ? 14.394 -2.070 14.345 1.00 85.69 92 PHE A C 1
ATOM 721 O O . PHE A 1 92 ? 13.825 -2.324 15.404 1.00 85.69 92 PHE A O 1
ATOM 728 N N . GLY A 1 93 ? 15.726 -1.987 14.261 1.00 82.62 93 GLY A N 1
ATOM 729 C CA . GLY A 1 93 ? 16.638 -2.250 15.381 1.00 82.62 93 GLY A CA 1
ATOM 730 C C . GLY A 1 93 ? 17.109 -3.703 15.486 1.00 82.62 93 GLY A C 1
ATOM 731 O O . GLY A 1 93 ? 18.119 -3.961 16.143 1.00 82.62 93 GLY A O 1
ATOM 732 N N . ASN A 1 94 ? 16.469 -4.648 14.787 1.00 89.56 94 ASN A N 1
ATOM 733 C CA . ASN A 1 94 ? 16.907 -6.042 14.748 1.00 89.56 94 ASN A CA 1
ATOM 734 C C . ASN A 1 94 ? 17.961 -6.300 13.649 1.00 89.56 94 ASN A C 1
ATOM 736 O O . ASN A 1 94 ? 17.806 -7.146 12.768 1.00 89.56 94 ASN A O 1
ATOM 740 N N . TRP A 1 95 ? 19.067 -5.550 13.692 1.00 90.94 95 TRP A N 1
ATOM 741 C CA . TRP A 1 95 ? 20.083 -5.535 12.628 1.00 90.94 95 TRP A CA 1
ATOM 742 C C . TRP A 1 95 ? 20.776 -6.879 12.393 1.00 90.94 95 TRP A C 1
ATOM 744 O O . TRP A 1 95 ? 21.334 -7.107 11.321 1.00 90.94 95 TRP A O 1
ATOM 754 N N . GLN A 1 96 ? 20.759 -7.768 13.388 1.00 90.50 96 GLN A N 1
ATOM 755 C CA . GLN A 1 96 ? 21.335 -9.101 13.256 1.00 90.50 96 GLN A CA 1
ATOM 756 C C . GLN A 1 96 ? 20.527 -9.956 12.275 1.00 90.50 96 GLN A C 1
ATOM 758 O O . GLN A 1 96 ? 21.126 -10.583 11.403 1.00 90.50 96 GLN A O 1
ATOM 763 N N . ASP A 1 97 ? 19.200 -9.948 12.388 1.00 87.62 97 ASP A N 1
ATOM 764 C CA . ASP A 1 97 ? 18.320 -10.688 11.483 1.00 87.62 97 ASP A CA 1
ATOM 765 C C . ASP A 1 97 ? 18.210 -10.002 10.116 1.00 87.62 97 ASP A C 1
ATOM 767 O O . ASP A 1 97 ? 18.274 -10.679 9.091 1.00 87.62 97 ASP A O 1
ATOM 771 N N . VAL A 1 98 ? 18.228 -8.663 10.084 1.00 89.06 98 VAL A N 1
ATOM 772 C CA . VAL A 1 98 ? 18.318 -7.888 8.832 1.00 89.06 98 VAL A CA 1
ATOM 773 C C . VAL A 1 98 ? 19.569 -8.267 8.031 1.00 89.06 98 VAL A C 1
ATOM 775 O O . VAL A 1 98 ? 19.485 -8.545 6.837 1.00 89.06 98 VAL A O 1
ATOM 778 N N . ALA A 1 99 ? 20.740 -8.329 8.672 1.00 90.44 99 ALA A N 1
ATOM 779 C CA . ALA A 1 99 ? 21.978 -8.742 8.007 1.00 90.44 99 ALA A CA 1
ATOM 780 C C . ALA A 1 99 ? 21.933 -10.208 7.543 1.00 90.44 99 ALA A C 1
ATOM 782 O O . ALA A 1 99 ? 22.435 -10.531 6.464 1.00 90.44 99 ALA A O 1
ATOM 783 N N . ASN A 1 100 ? 21.301 -11.088 8.326 1.00 88.44 100 ASN A N 1
ATOM 784 C CA . ASN A 1 100 ? 21.108 -12.487 7.944 1.00 88.44 100 ASN A CA 1
ATOM 785 C C . ASN A 1 100 ? 20.234 -12.614 6.685 1.00 88.44 100 ASN A C 1
ATOM 787 O O . ASN A 1 100 ? 20.526 -13.448 5.831 1.00 88.44 100 ASN A O 1
ATOM 791 N N . GLN A 1 101 ? 19.199 -11.784 6.545 1.00 84.56 101 GLN A N 1
ATOM 792 C CA . GLN A 1 101 ? 18.334 -11.753 5.362 1.00 84.56 101 GLN A CA 1
ATOM 793 C C . GLN A 1 101 ? 19.035 -11.121 4.152 1.00 84.56 101 GLN A C 1
ATOM 795 O O . GLN A 1 101 ? 18.928 -11.635 3.040 1.00 84.56 101 GLN A O 1
ATOM 800 N N . MET A 1 102 ? 19.821 -10.066 4.375 1.00 81.56 102 MET A N 1
ATOM 801 C CA . MET A 1 102 ? 20.608 -9.384 3.343 1.00 81.56 102 MET A CA 1
ATOM 802 C C . MET A 1 102 ? 21.713 -10.259 2.740 1.00 81.56 102 MET A C 1
ATOM 804 O O . MET A 1 102 ? 21.979 -10.169 1.544 1.00 81.56 102 MET A O 1
ATOM 808 N N . CYS A 1 103 ? 22.381 -11.093 3.547 1.00 81.69 103 CYS A N 1
ATOM 809 C CA . CYS A 1 103 ? 23.504 -11.974 3.169 1.00 81.69 103 CYS A CA 1
ATOM 810 C C . CYS A 1 103 ? 24.754 -11.294 2.557 1.00 81.69 103 CYS A C 1
ATOM 812 O O . CYS A 1 103 ? 25.784 -11.956 2.425 1.00 81.69 103 CYS A O 1
ATOM 814 N N . THR A 1 104 ? 24.700 -10.015 2.176 1.00 82.06 104 THR A N 1
ATOM 815 C CA . THR A 1 104 ? 25.787 -9.295 1.486 1.00 82.06 104 THR A CA 1
ATOM 816 C C . THR A 1 104 ? 26.557 -8.327 2.382 1.00 82.06 104 THR A C 1
ATOM 818 O O . THR A 1 104 ? 27.737 -8.084 2.129 1.00 82.06 104 THR A O 1
ATOM 821 N N . LYS A 1 105 ? 25.914 -7.788 3.425 1.00 87.56 105 LYS A N 1
ATOM 822 C CA . LYS A 1 105 ? 26.452 -6.758 4.330 1.00 87.56 105 LYS A CA 1
ATOM 823 C C . LYS A 1 105 ? 26.365 -7.199 5.789 1.00 87.56 105 LYS A C 1
ATOM 825 O O . LYS A 1 105 ? 25.520 -8.023 6.145 1.00 87.56 105 LYS A O 1
ATOM 830 N N . THR A 1 106 ? 27.220 -6.649 6.649 1.00 92.31 106 THR A N 1
ATOM 831 C CA . THR A 1 106 ? 27.153 -6.919 8.095 1.00 92.31 106 THR A CA 1
ATOM 832 C C . THR A 1 106 ? 26.091 -6.066 8.786 1.00 92.31 106 THR A C 1
ATOM 834 O O . THR A 1 106 ? 25.622 -5.061 8.252 1.00 92.31 106 THR A O 1
ATOM 837 N N . LYS A 1 107 ? 25.723 -6.436 10.019 1.00 92.56 107 LYS A N 1
ATOM 838 C CA . LYS A 1 107 ? 24.731 -5.685 10.803 1.00 92.56 107 LYS A CA 1
ATOM 839 C C . LYS A 1 107 ? 25.145 -4.234 11.051 1.00 92.56 107 LYS A C 1
ATOM 841 O O . LYS A 1 107 ? 24.299 -3.351 10.990 1.00 92.56 107 LYS A O 1
ATOM 846 N N . GLU A 1 108 ? 26.435 -3.984 11.283 1.00 92.62 108 GLU A N 1
ATOM 847 C CA . GLU A 1 108 ? 26.964 -2.640 11.523 1.00 92.62 108 GLU A CA 1
ATOM 848 C C . GLU A 1 108 ? 26.915 -1.791 10.249 1.00 92.62 108 GLU A C 1
ATOM 850 O O . GLU A 1 108 ? 26.659 -0.589 10.308 1.00 92.62 108 GLU A O 1
ATOM 855 N N . GLU A 1 109 ? 27.149 -2.412 9.090 1.00 91.94 109 GLU A N 1
ATOM 856 C CA . GLU A 1 109 ? 27.043 -1.758 7.787 1.00 91.94 109 GLU A CA 1
ATOM 857 C C . GLU A 1 109 ? 25.587 -1.414 7.465 1.00 91.94 109 GLU A C 1
ATOM 859 O O . GLU A 1 109 ? 25.314 -0.269 7.104 1.00 91.94 109 GLU A O 1
ATOM 864 N N . CYS A 1 110 ? 24.659 -2.357 7.668 1.00 91.19 110 CYS A N 1
ATOM 865 C CA . CYS A 1 110 ? 23.220 -2.148 7.484 1.00 91.19 110 CYS A CA 1
ATOM 866 C C . CYS A 1 110 ? 22.684 -1.032 8.386 1.00 91.19 110 CYS A C 1
ATOM 868 O O . CYS A 1 110 ? 22.039 -0.104 7.899 1.00 91.19 110 CYS A O 1
ATOM 870 N N . GLU A 1 111 ? 22.996 -1.078 9.684 1.00 91.81 111 GLU A N 1
ATOM 871 C CA . GLU A 1 111 ? 22.569 -0.064 10.650 1.00 91.81 111 GLU A CA 1
ATOM 872 C C . GLU A 1 111 ? 23.103 1.318 10.273 1.00 91.81 111 GLU A C 1
ATOM 874 O O . GLU A 1 111 ? 22.349 2.289 10.175 1.00 91.81 111 GLU A O 1
ATOM 879 N N . LYS A 1 112 ? 24.413 1.417 10.021 1.00 91.44 112 LYS A N 1
ATOM 880 C CA . LYS A 1 112 ? 25.052 2.691 9.688 1.00 91.44 112 LYS A CA 1
ATOM 881 C C . LYS A 1 112 ? 24.503 3.266 8.388 1.00 91.44 112 LYS A C 1
ATOM 883 O O . LYS A 1 112 ? 24.286 4.478 8.318 1.00 91.44 112 LYS A O 1
ATOM 888 N N . HIS A 1 113 ? 24.302 2.428 7.373 1.00 89.94 113 HIS A N 1
ATOM 889 C CA . HIS A 1 113 ? 23.759 2.847 6.085 1.00 89.94 113 HIS A CA 1
ATOM 890 C C . HIS A 1 113 ? 22.324 3.348 6.231 1.00 89.94 113 HIS A C 1
ATOM 892 O O . HIS A 1 113 ? 22.037 4.485 5.849 1.00 89.94 113 HIS A O 1
ATOM 898 N N . TYR A 1 114 ? 21.469 2.572 6.903 1.00 89.06 114 TYR A N 1
ATOM 899 C CA . TYR A 1 114 ? 20.078 2.938 7.154 1.00 89.06 114 TYR A CA 1
ATOM 900 C C . TYR A 1 114 ? 19.970 4.251 7.945 1.00 89.06 114 TYR A C 1
ATOM 902 O O . TYR A 1 114 ? 19.304 5.200 7.522 1.00 89.06 114 TYR A O 1
ATOM 910 N N . MET A 1 115 ? 20.698 4.363 9.062 1.00 88.94 115 MET A N 1
ATOM 911 C CA . MET A 1 115 ? 20.723 5.578 9.883 1.00 88.94 115 MET A CA 1
ATOM 912 C C . MET A 1 115 ? 21.201 6.794 9.091 1.00 88.94 115 MET A C 1
ATOM 914 O O . MET A 1 115 ? 20.640 7.880 9.217 1.00 88.94 115 MET A O 1
ATOM 918 N N . LYS A 1 116 ? 22.253 6.645 8.284 1.00 87.38 116 LYS A N 1
ATOM 919 C CA . LYS A 1 116 ? 22.864 7.756 7.549 1.00 87.38 116 LYS A CA 1
ATOM 920 C C . LYS A 1 116 ? 21.992 8.234 6.392 1.00 87.38 116 LYS A C 1
ATOM 922 O O . LYS A 1 116 ? 21.864 9.443 6.238 1.00 87.38 116 LYS A O 1
ATOM 927 N N . HIS A 1 117 ? 21.439 7.326 5.590 1.00 83.38 117 HIS A N 1
ATOM 928 C CA . HIS A 1 117 ? 20.785 7.663 4.321 1.00 83.38 117 HIS A CA 1
ATOM 929 C C . HIS A 1 117 ? 19.261 7.791 4.417 1.00 83.38 117 HIS A C 1
ATOM 931 O O . HIS A 1 117 ? 18.688 8.555 3.645 1.00 83.38 117 HIS A O 1
ATOM 937 N N . PHE A 1 118 ? 18.615 7.114 5.372 1.00 81.19 118 PHE A N 1
ATOM 938 C CA . PHE A 1 118 ? 17.152 7.112 5.495 1.00 81.19 118 PHE A CA 1
ATOM 939 C C . PHE A 1 118 ? 16.642 7.922 6.696 1.00 81.19 118 PHE A C 1
ATOM 941 O O . PHE A 1 118 ? 15.596 8.554 6.590 1.00 81.19 118 PHE A O 1
ATOM 948 N N . ILE A 1 119 ? 17.382 7.969 7.814 1.00 84.81 119 ILE A N 1
ATOM 949 C CA . ILE A 1 119 ? 16.963 8.706 9.026 1.00 84.81 119 ILE A CA 1
ATOM 950 C C . ILE A 1 119 ? 17.611 10.092 9.123 1.00 84.81 119 ILE A C 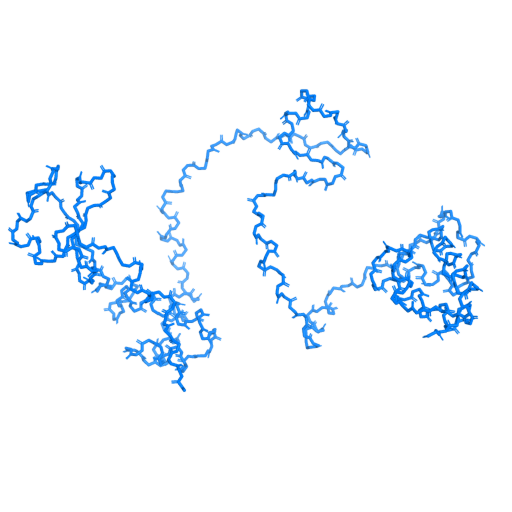1
ATOM 952 O O . ILE A 1 119 ? 16.924 11.109 9.183 1.00 84.81 119 ILE A O 1
ATOM 956 N N . ASN A 1 120 ? 18.945 10.149 9.140 1.00 80.19 120 ASN A N 1
ATOM 957 C CA . ASN A 1 120 ? 19.691 11.374 9.450 1.00 80.19 120 ASN A CA 1
ATOM 958 C C . ASN A 1 120 ? 19.828 12.327 8.259 1.00 80.19 120 ASN A C 1
ATOM 960 O O . ASN A 1 120 ? 20.085 13.515 8.450 1.00 80.19 120 ASN A O 1
ATOM 964 N N . ASN A 1 121 ? 19.698 11.816 7.034 1.00 69.06 121 ASN A N 1
ATOM 965 C CA . ASN A 1 121 ? 19.865 12.599 5.819 1.00 69.06 121 ASN A CA 1
ATOM 966 C C . ASN A 1 121 ? 18.650 12.447 4.892 1.00 69.06 121 ASN A C 1
ATOM 968 O O . ASN A 1 121 ? 18.705 11.681 3.932 1.00 69.06 121 ASN A O 1
ATOM 972 N N . PRO A 1 122 ? 17.559 13.195 5.121 1.00 60.56 122 PRO A N 1
ATOM 973 C CA . PRO A 1 122 ? 16.346 13.096 4.317 1.00 60.56 122 PRO A CA 1
ATOM 974 C C . PRO A 1 122 ? 16.480 13.724 2.916 1.00 60.56 122 PRO A C 1
ATOM 976 O O . PRO A 1 122 ? 15.473 14.108 2.330 1.00 60.56 122 PRO A O 1
ATOM 979 N N . LEU A 1 123 ? 17.678 13.815 2.318 1.00 52.59 123 LEU A N 1
ATOM 980 C CA . LEU A 1 123 ? 17.846 14.257 0.919 1.00 52.59 123 LEU A CA 1
ATOM 981 C C . LEU A 1 123 ? 17.024 13.414 -0.081 1.00 52.59 123 LEU A C 1
ATOM 983 O O . LEU A 1 123 ? 16.751 13.862 -1.199 1.00 52.59 123 LEU A O 1
ATOM 987 N N . PHE A 1 124 ? 16.575 12.227 0.337 1.00 51.84 124 PHE A N 1
ATOM 988 C CA . PHE A 1 124 ? 15.583 11.413 -0.361 1.00 51.84 124 PHE A CA 1
ATOM 989 C C . PHE A 1 124 ? 14.234 12.135 -0.545 1.00 51.84 124 PHE A C 1
ATOM 991 O O . PHE A 1 124 ? 13.664 12.091 -1.635 1.00 51.84 124 PHE A O 1
ATOM 998 N N . ALA A 1 125 ? 13.773 12.897 0.455 1.00 49.25 125 ALA A N 1
ATOM 999 C CA . ALA A 1 125 ? 12.549 13.693 0.361 1.00 49.25 125 ALA A CA 1
ATOM 1000 C C . ALA A 1 125 ? 12.665 14.777 -0.724 1.00 49.25 125 ALA A C 1
ATOM 1002 O O . ALA A 1 125 ? 11.752 14.957 -1.519 1.00 49.25 125 ALA A O 1
ATOM 1003 N N . SER A 1 126 ? 13.808 15.459 -0.834 1.00 47.78 126 SER A N 1
ATOM 1004 C CA . SER A 1 126 ? 13.984 16.544 -1.811 1.00 47.78 126 SER A CA 1
ATOM 1005 C C . SER A 1 126 ? 14.191 16.080 -3.258 1.00 47.78 126 SER A C 1
ATOM 1007 O O . SER A 1 126 ? 13.938 16.856 -4.176 1.00 47.78 126 SER A O 1
ATOM 1009 N N . THR A 1 127 ? 14.654 14.847 -3.487 1.00 47.84 127 THR A N 1
ATOM 1010 C CA . THR A 1 127 ? 15.053 14.400 -4.837 1.00 47.84 127 THR A CA 1
ATOM 1011 C C . THR A 1 127 ? 13.964 13.577 -5.537 1.00 47.84 127 THR A C 1
ATOM 1013 O O . THR A 1 127 ? 13.805 13.713 -6.748 1.00 47.84 127 THR A O 1
ATOM 1016 N N . LEU A 1 128 ? 13.151 12.802 -4.802 1.00 48.25 128 LEU A N 1
ATOM 1017 C CA . LEU A 1 128 ? 12.000 12.079 -5.373 1.00 48.25 128 LEU A CA 1
ATOM 1018 C C . LEU A 1 128 ? 10.707 12.905 -5.444 1.00 48.25 128 LEU A C 1
ATOM 1020 O O . LEU A 1 128 ? 9.879 12.630 -6.307 1.00 48.25 128 LEU A O 1
ATOM 1024 N N . LEU A 1 129 ? 10.553 13.968 -4.642 1.00 46.00 129 LEU A N 1
ATOM 1025 C CA . LEU A 1 129 ? 9.439 14.924 -4.795 1.00 46.00 129 LEU A CA 1
ATOM 1026 C C . LEU A 1 129 ? 9.543 15.789 -6.070 1.00 46.00 129 LEU A C 1
ATOM 1028 O O . LEU A 1 129 ? 8.640 16.570 -6.354 1.00 46.00 129 LEU A O 1
ATOM 1032 N N . ASN A 1 130 ? 10.615 15.635 -6.859 1.00 42.81 130 ASN A N 1
ATOM 1033 C CA . ASN A 1 130 ? 10.724 16.186 -8.214 1.00 42.81 130 ASN A CA 1
ATOM 1034 C C . ASN A 1 130 ? 10.187 15.243 -9.307 1.00 42.81 130 ASN A C 1
ATOM 1036 O O . ASN A 1 130 ? 10.232 15.600 -10.489 1.00 42.81 130 ASN A O 1
ATOM 1040 N N . LEU A 1 131 ? 9.646 14.066 -8.963 1.00 43.53 131 LEU A N 1
ATOM 1041 C CA . LEU A 1 131 ? 8.657 13.437 -9.836 1.00 43.53 131 LEU A CA 1
ATOM 1042 C C . LEU A 1 131 ? 7.545 14.467 -10.001 1.00 43.53 131 LEU A C 1
ATOM 1044 O O . LEU A 1 131 ? 6.978 14.895 -8.999 1.00 43.53 131 LEU A O 1
ATOM 1048 N N . LYS A 1 132 ? 7.278 14.911 -11.240 1.00 42.38 132 LYS A N 1
ATOM 1049 C CA . LYS A 1 132 ? 6.092 15.724 -11.536 1.00 42.38 132 LYS A CA 1
ATOM 1050 C C . LYS A 1 132 ? 4.942 15.060 -10.794 1.00 42.38 132 LYS A C 1
ATOM 1052 O O . LYS A 1 132 ? 4.587 13.941 -11.163 1.00 42.38 132 LYS A O 1
ATOM 1057 N N . GLN A 1 133 ? 4.423 15.711 -9.749 1.00 43.00 133 GLN A N 1
ATOM 1058 C CA . GLN A 1 133 ? 3.146 15.335 -9.164 1.00 43.00 133 GLN A CA 1
ATOM 1059 C C . GLN A 1 133 ? 2.236 15.121 -10.367 1.00 43.00 133 GLN A C 1
ATOM 1061 O O . GLN A 1 133 ? 2.109 16.031 -11.196 1.00 43.00 133 GLN A O 1
ATOM 1066 N N . ALA A 1 134 ? 1.768 13.883 -10.561 1.00 45.53 134 ALA A N 1
ATOM 1067 C CA . ALA A 1 134 ? 0.771 13.601 -11.578 1.00 45.53 134 ALA A CA 1
ATOM 1068 C C . ALA A 1 134 ? -0.294 14.661 -11.350 1.00 45.53 134 ALA A C 1
ATOM 1070 O O . ALA A 1 134 ? -0.757 14.724 -10.218 1.00 45.53 134 ALA A O 1
ATOM 1071 N N . GLU A 1 135 ? -0.512 15.554 -12.329 1.00 49.50 135 GLU A N 1
ATOM 1072 C CA . GLU A 1 135 ? -1.313 16.767 -12.152 1.00 49.50 135 GLU A CA 1
ATOM 1073 C C . GLU A 1 135 ? -2.573 16.380 -11.389 1.00 49.50 135 GLU A C 1
ATOM 1075 O O . GLU A 1 135 ? -3.483 15.783 -11.966 1.00 49.50 135 GLU A O 1
ATOM 1080 N N . GLU A 1 136 ? -2.577 16.640 -10.077 1.00 48.16 136 GLU A N 1
ATOM 1081 C CA . GLU A 1 136 ? -3.745 16.435 -9.247 1.00 48.16 136 GLU A CA 1
ATOM 1082 C C . GLU A 1 136 ? -4.782 17.291 -9.940 1.00 48.16 136 GLU A C 1
ATOM 1084 O O . GLU A 1 136 ? -4.565 18.494 -10.135 1.00 48.16 136 GLU A O 1
ATOM 1089 N N . ALA A 1 137 ? -5.804 16.628 -10.487 1.00 45.22 137 ALA A N 1
ATOM 1090 C CA . ALA A 1 137 ? -6.810 17.272 -11.302 1.00 45.22 137 ALA A CA 1
ATOM 1091 C C . ALA A 1 137 ? -7.249 18.506 -10.528 1.00 45.22 137 ALA A C 1
ATOM 1093 O O . ALA A 1 137 ? -7.782 18.353 -9.434 1.00 45.22 137 ALA A O 1
ATOM 1094 N N . LYS A 1 138 ? -6.920 19.697 -11.050 1.00 48.56 138 LYS A N 1
ATOM 1095 C CA . LYS A 1 138 ? -7.182 20.980 -10.400 1.00 48.56 138 LYS A CA 1
ATOM 1096 C C . LYS A 1 138 ? -8.672 21.044 -10.100 1.00 48.56 138 LYS A C 1
ATOM 1098 O O . LYS A 1 138 ? -9.463 21.453 -10.950 1.00 48.56 138 LYS A O 1
ATOM 1103 N N . THR A 1 139 ? -9.068 20.599 -8.917 1.00 50.91 139 THR A N 1
ATOM 1104 C CA . THR A 1 139 ? -10.370 20.890 -8.356 1.00 50.91 139 THR A CA 1
ATOM 1105 C C . THR A 1 139 ? -10.349 2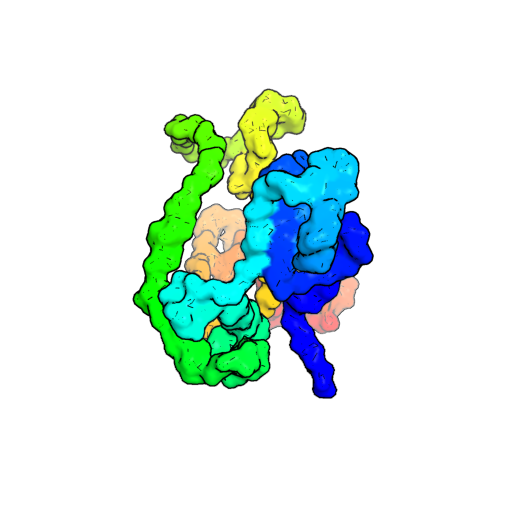2.394 -8.156 1.00 50.91 139 THR A C 1
ATOM 1107 O O . THR A 1 139 ? -9.395 22.954 -7.622 1.00 50.91 139 THR A O 1
ATOM 1110 N N . ALA A 1 140 ? -11.312 23.077 -8.767 1.00 49.91 140 ALA A N 1
ATOM 1111 C CA . ALA A 1 140 ? -11.318 24.527 -8.821 1.00 49.91 140 ALA A CA 1
ATOM 1112 C C . ALA A 1 140 ? -11.147 25.118 -7.409 1.00 49.91 140 ALA A C 1
ATOM 1114 O O . ALA A 1 140 ? -11.941 24.822 -6.519 1.00 49.91 140 ALA A O 1
ATOM 1115 N N . ASP A 1 141 ? -10.135 25.978 -7.248 1.00 49.62 141 ASP A N 1
ATOM 1116 C CA . ASP A 1 141 ? -9.712 26.691 -6.026 1.00 49.62 141 ASP A CA 1
ATOM 1117 C C . ASP A 1 141 ? -10.757 27.681 -5.460 1.00 49.62 141 ASP A C 1
ATOM 1119 O O . ASP A 1 141 ? -10.446 28.655 -4.774 1.00 49.62 141 ASP A O 1
ATOM 1123 N N . THR A 1 142 ? -12.040 27.476 -5.735 1.00 55.72 142 THR A N 1
ATOM 1124 C CA . THR A 1 142 ? -13.107 28.182 -5.032 1.00 55.72 142 THR A CA 1
ATOM 1125 C C . THR A 1 142 ? -13.384 27.462 -3.725 1.00 55.72 142 THR A C 1
ATOM 1127 O O . THR A 1 142 ? -14.218 26.562 -3.662 1.00 55.72 142 THR A O 1
ATOM 1130 N N . ALA A 1 143 ? -12.687 27.885 -2.669 1.00 55.06 143 ALA A N 1
ATOM 1131 C CA . ALA A 1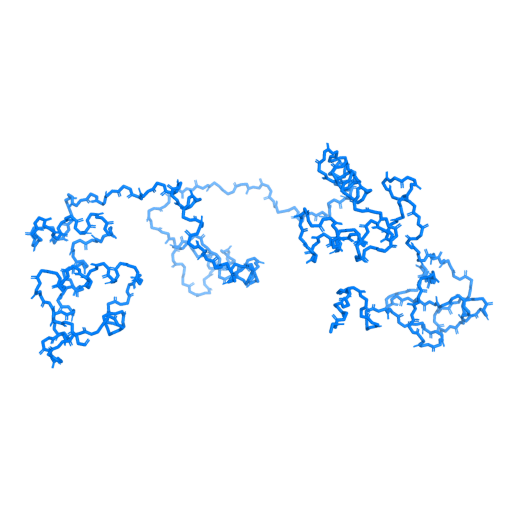 143 ? -13.059 27.551 -1.303 1.00 55.06 143 ALA A CA 1
ATOM 1132 C C . ALA A 1 143 ? -14.546 27.885 -1.100 1.00 55.06 143 ALA A C 1
ATOM 1134 O O . ALA A 1 143 ? -14.946 29.049 -1.184 1.00 55.06 143 ALA A O 1
ATOM 1135 N N . ILE A 1 144 ? -15.370 26.862 -0.873 1.00 59.34 144 ILE A N 1
ATOM 1136 C CA . ILE A 1 144 ? -16.787 27.044 -0.562 1.00 59.34 144 ILE A CA 1
ATOM 1137 C C . ILE A 1 144 ? -16.844 27.678 0.836 1.00 59.34 144 ILE A C 1
ATOM 1139 O O . ILE A 1 144 ? -16.334 27.075 1.784 1.00 59.34 144 ILE A O 1
ATOM 1143 N N . PRO A 1 145 ? -17.415 28.886 0.998 1.00 58.34 145 PRO A N 1
ATOM 1144 C CA . PRO A 1 145 ? -17.534 29.518 2.304 1.00 58.34 145 PRO A CA 1
ATOM 1145 C C . PRO A 1 145 ? -18.297 28.601 3.265 1.00 58.34 145 PRO A C 1
ATOM 1147 O O . PRO A 1 145 ? -19.454 28.254 3.024 1.00 58.34 145 PRO A O 1
ATOM 1150 N N . PHE A 1 146 ? -17.645 28.189 4.352 1.00 55.81 146 PHE A N 1
ATOM 1151 C CA . PHE A 1 146 ? -18.293 27.405 5.395 1.00 55.81 146 PHE A CA 1
ATOM 1152 C C . PHE A 1 146 ? -19.175 28.319 6.248 1.00 55.81 146 PHE A C 1
ATOM 1154 O O . PHE A 1 146 ? -18.696 29.279 6.857 1.00 55.81 146 PHE A O 1
ATOM 1161 N N . HIS A 1 147 ? -20.462 27.995 6.324 1.00 66.31 147 HIS A N 1
ATOM 1162 C CA . HIS A 1 147 ? -21.402 28.626 7.238 1.00 66.31 147 HIS A CA 1
ATOM 1163 C C . HIS A 1 147 ? -21.912 27.570 8.214 1.00 66.31 147 HIS A C 1
ATOM 1165 O O . HIS A 1 147 ? -22.504 26.573 7.803 1.00 66.31 147 HIS A O 1
ATOM 1171 N N . SER A 1 148 ? -21.683 27.786 9.508 1.00 61.81 148 SER A N 1
ATOM 1172 C CA . SER A 1 148 ? -22.205 26.925 10.566 1.00 61.81 148 SER A CA 1
ATOM 1173 C C . SER A 1 148 ? -23.737 26.916 10.508 1.00 61.81 148 SER A C 1
ATOM 1175 O O . SER A 1 148 ? -24.361 27.961 10.687 1.00 61.81 148 SER A O 1
ATOM 1177 N N . ALA A 1 149 ? -24.345 25.756 10.263 1.00 65.38 149 ALA A N 1
ATOM 1178 C CA . ALA A 1 149 ? -25.793 25.564 10.308 1.00 65.38 149 ALA A CA 1
ATOM 1179 C C . ALA A 1 149 ? -26.157 24.713 11.533 1.00 65.38 149 ALA A C 1
ATOM 1181 O O . ALA A 1 149 ? -25.552 23.665 11.746 1.00 65.38 149 ALA A O 1
ATOM 1182 N N . GLU A 1 150 ? -27.132 25.153 12.338 1.00 69.19 150 GLU A N 1
ATOM 1183 C CA . GLU A 1 150 ? -27.588 24.382 13.507 1.00 69.19 150 GLU A CA 1
ATOM 1184 C C . GLU A 1 150 ? -28.361 23.109 13.123 1.00 69.19 150 GLU A C 1
ATOM 1186 O O . GLU A 1 150 ? -28.306 22.126 13.860 1.00 69.19 150 GLU A O 1
ATOM 1191 N N . ASP A 1 151 ? -29.037 23.095 11.965 1.00 78.12 151 ASP A N 1
ATOM 1192 C CA . ASP A 1 151 ? -29.679 21.897 11.409 1.00 78.12 151 ASP A CA 1
ATOM 1193 C C . ASP A 1 151 ? -29.078 21.564 10.030 1.00 78.12 151 ASP A C 1
ATOM 1195 O O . ASP A 1 151 ? -29.252 22.332 9.076 1.00 78.12 151 ASP A O 1
ATOM 1199 N N . PRO A 1 152 ? -28.334 20.451 9.906 1.00 78.06 152 PRO A N 1
ATOM 1200 C CA . PRO A 1 152 ? -27.721 20.053 8.649 1.00 78.06 152 PRO A CA 1
ATOM 1201 C C . PRO A 1 152 ? -28.790 19.646 7.616 1.00 78.06 152 PRO A C 1
ATOM 1203 O O . PRO A 1 152 ? -29.739 18.931 7.959 1.00 78.06 152 PRO A O 1
ATOM 1206 N N . PRO A 1 153 ? -28.642 20.036 6.335 1.00 77.31 153 PRO A N 1
ATOM 1207 C CA . PRO A 1 153 ? -29.624 19.710 5.308 1.00 77.31 153 PRO A CA 1
ATOM 1208 C C . PRO A 1 153 ? -29.760 18.192 5.132 1.00 77.31 153 PRO A C 1
ATOM 1210 O O . PRO A 1 153 ? -28.770 17.468 5.013 1.00 77.31 153 PRO A O 1
ATOM 1213 N N . ARG A 1 154 ? -31.009 17.711 5.096 1.00 80.75 154 ARG A N 1
ATOM 1214 C CA . ARG A 1 154 ? -31.381 16.307 4.858 1.00 80.75 154 ARG A CA 1
ATOM 1215 C C . ARG A 1 154 ? -32.118 16.188 3.522 1.00 80.75 154 ARG A C 1
ATOM 1217 O O . ARG A 1 154 ? -33.350 16.152 3.511 1.00 80.75 154 ARG A O 1
ATOM 1224 N N . PRO A 1 155 ? -31.390 16.205 2.392 1.00 80.19 155 PRO A N 1
ATOM 1225 C CA . PRO A 1 155 ? -32.002 16.061 1.081 1.00 80.19 155 PRO A CA 1
ATOM 1226 C C . PRO A 1 155 ? -32.723 14.714 0.973 1.00 80.19 155 PRO A C 1
ATOM 1228 O O . PRO A 1 155 ? -32.260 13.696 1.485 1.00 80.19 155 PRO A O 1
ATOM 1231 N N . THR A 1 156 ? -33.866 14.698 0.291 1.00 78.81 156 THR A N 1
ATOM 1232 C CA . THR A 1 156 ? -34.535 13.443 -0.060 1.00 78.81 156 THR A CA 1
ATOM 1233 C C . THR A 1 156 ? -33.691 12.682 -1.077 1.00 78.81 156 THR A C 1
ATOM 1235 O O . THR A 1 156 ? -33.006 13.300 -1.902 1.00 78.81 156 THR A O 1
ATOM 1238 N N . PHE A 1 157 ? -33.779 11.352 -1.035 1.00 74.12 157 PHE A N 1
ATOM 1239 C CA . PHE A 1 157 ? -33.088 10.459 -1.962 1.00 74.12 157 PHE A CA 1
ATOM 1240 C C . PHE A 1 157 ? -33.321 10.895 -3.419 1.00 74.12 157 PHE A C 1
ATOM 1242 O O . PHE A 1 157 ? -34.458 11.170 -3.800 1.00 74.12 157 PHE A O 1
ATOM 1249 N N . ASP A 1 158 ? -32.235 10.998 -4.191 1.00 80.12 158 ASP A N 1
ATOM 1250 C CA . ASP A 1 158 ? -32.220 11.375 -5.617 1.00 80.12 158 ASP A CA 1
ATOM 1251 C C . ASP A 1 158 ? -32.662 12.821 -5.950 1.00 80.12 158 ASP A C 1
ATOM 1253 O O . ASP A 1 158 ? -32.929 13.174 -7.099 1.00 80.12 158 ASP A O 1
ATOM 1257 N N . SER A 1 159 ? -32.724 13.712 -4.953 1.00 86.06 159 SER A N 1
ATOM 1258 C CA . SER A 1 159 ? -32.893 15.150 -5.219 1.00 86.06 159 SER A CA 1
ATOM 1259 C C . SER A 1 159 ? -31.653 15.756 -5.893 1.00 86.06 159 SER A C 1
ATOM 1261 O O . SER A 1 159 ? -30.536 15.274 -5.711 1.00 86.06 159 SER A O 1
ATOM 1263 N N . LEU A 1 160 ? -31.829 16.870 -6.621 1.00 85.69 160 LEU A N 1
ATOM 1264 C CA . LEU A 1 160 ? -30.706 17.623 -7.209 1.00 85.69 160 LEU A CA 1
ATOM 1265 C C . LEU A 1 160 ? -29.635 17.951 -6.161 1.00 85.69 160 LEU A C 1
ATOM 1267 O O . LEU A 1 160 ? -28.459 17.699 -6.390 1.00 85.69 160 LEU A O 1
ATOM 1271 N N . LEU A 1 161 ? -30.068 18.388 -4.976 1.00 82.19 161 LEU A N 1
ATOM 1272 C CA . LEU A 1 161 ? -29.183 18.672 -3.852 1.00 82.19 161 LEU A CA 1
ATOM 1273 C C . LEU A 1 161 ? -28.427 17.419 -3.371 1.00 82.19 161 LEU A C 1
ATOM 1275 O O . LEU A 1 161 ? -27.235 17.497 -3.110 1.00 82.19 161 LEU A O 1
ATOM 1279 N N . SER A 1 162 ? -29.085 16.253 -3.304 1.00 82.12 162 SER A N 1
ATOM 1280 C CA . SER A 1 162 ? -28.421 14.984 -2.960 1.00 82.12 162 SER A CA 1
ATOM 1281 C C . SER A 1 162 ? -27.314 14.619 -3.948 1.00 82.12 162 SER A C 1
ATOM 1283 O O . SER A 1 162 ? -26.314 14.025 -3.550 1.00 82.12 162 SER A O 1
ATOM 1285 N N . ARG A 1 163 ? -27.507 14.934 -5.232 1.00 83.56 163 ARG A N 1
ATOM 1286 C CA . ARG A 1 163 ? -26.547 14.617 -6.290 1.00 83.56 163 ARG A CA 1
ATOM 1287 C C . ARG A 1 163 ? -25.379 15.597 -6.314 1.00 83.56 163 ARG A C 1
ATOM 1289 O O . ARG A 1 163 ? -24.243 15.156 -6.449 1.00 83.56 163 ARG A O 1
ATOM 1296 N N . ASP A 1 164 ? -25.647 16.882 -6.091 1.00 83.69 164 ASP A N 1
ATOM 1297 C CA . ASP A 1 164 ? -24.613 17.918 -5.954 1.00 83.69 164 ASP A CA 1
ATOM 1298 C C . ASP A 1 164 ? -23.716 17.676 -4.733 1.00 83.69 164 ASP A C 1
ATOM 1300 O O . ASP A 1 164 ? -22.538 18.018 -4.737 1.00 83.69 164 ASP A O 1
ATOM 1304 N N . MET A 1 165 ? -24.259 17.041 -3.694 1.00 81.75 165 MET A N 1
ATOM 1305 C CA . MET A 1 165 ? -23.512 16.671 -2.494 1.00 81.75 165 MET A CA 1
ATOM 1306 C C . MET A 1 165 ? -22.620 15.437 -2.675 1.00 81.75 165 MET A C 1
ATOM 1308 O O . MET A 1 165 ? -21.878 15.113 -1.754 1.00 81.75 165 MET A O 1
ATOM 1312 N N . ALA A 1 166 ? -22.677 14.749 -3.823 1.00 84.25 166 ALA A N 1
ATOM 1313 C CA . ALA A 1 166 ? -21.780 13.644 -4.179 1.00 84.25 166 ALA A CA 1
ATOM 1314 C C . ALA A 1 166 ? -21.614 12.574 -3.075 1.00 84.25 166 ALA A C 1
ATOM 1316 O O . ALA A 1 166 ? -20.522 12.074 -2.830 1.00 84.25 166 ALA A O 1
ATOM 1317 N N . GLY A 1 167 ? -22.702 12.240 -2.376 1.00 81.25 167 GLY A N 1
ATOM 1318 C CA . GLY A 1 167 ? -22.680 11.253 -1.294 1.00 81.25 167 GLY A CA 1
ATOM 1319 C C . GLY A 1 167 ? -22.254 11.794 0.074 1.00 81.25 167 GLY A C 1
ATOM 1320 O O . GLY A 1 167 ? -22.204 11.022 1.023 1.00 81.25 167 GLY A O 1
ATOM 1321 N N . TYR A 1 168 ? -22.004 13.095 0.227 1.00 83.56 168 TYR A N 1
ATOM 1322 C CA . TYR A 1 168 ? -21.809 13.717 1.536 1.00 83.56 168 TYR A CA 1
ATOM 1323 C C . TYR A 1 168 ? -23.088 13.637 2.386 1.00 83.56 168 TYR A C 1
ATOM 1325 O O . TYR A 1 168 ? -24.192 13.926 1.923 1.00 83.56 168 TYR A O 1
ATOM 1333 N N . MET A 1 169 ? -22.934 13.280 3.658 1.00 81.38 169 MET A N 1
ATOM 1334 C CA . MET A 1 169 ? -23.956 13.152 4.694 1.00 81.38 169 MET A CA 1
ATOM 1335 C C . MET A 1 169 ? -23.745 14.233 5.772 1.00 81.38 169 MET A C 1
ATOM 1337 O O . MET A 1 169 ? -23.047 13.998 6.763 1.00 81.38 169 MET A O 1
ATOM 1341 N N . PRO A 1 170 ? -24.404 15.403 5.662 1.00 80.88 170 PRO A N 1
ATOM 1342 C CA . PRO A 1 170 ? -24.178 16.555 6.539 1.00 80.88 170 PRO A CA 1
ATOM 1343 C C . PRO A 1 170 ? -24.397 16.294 8.029 1.00 80.88 170 PRO A C 1
ATOM 1345 O O . PRO A 1 170 ? -23.709 16.870 8.861 1.00 80.88 170 PRO A O 1
ATOM 1348 N N . ALA A 1 171 ? -25.334 15.410 8.386 1.00 78.38 171 ALA A N 1
ATOM 1349 C CA . ALA A 1 171 ? -25.620 15.089 9.785 1.00 78.38 171 ALA A CA 1
ATOM 1350 C C . ALA A 1 171 ? -24.500 14.290 10.476 1.00 78.38 171 ALA A C 1
ATOM 1352 O O . ALA A 1 171 ? -24.401 14.319 11.701 1.00 78.38 171 ALA A O 1
ATOM 1353 N N . ARG A 1 172 ? -23.681 13.568 9.700 1.00 80.31 172 ARG A N 1
ATOM 1354 C CA . ARG A 1 172 ? -22.512 12.816 10.184 1.00 80.31 172 ARG A CA 1
ATOM 1355 C C . ARG A 1 172 ? -21.185 13.490 9.830 1.00 80.31 172 ARG A C 1
ATOM 1357 O O . ARG A 1 172 ? -20.163 13.061 10.344 1.00 80.31 172 ARG A O 1
ATOM 1364 N N . ALA A 1 173 ? -21.230 14.539 9.005 1.00 79.69 173 ALA A N 1
ATOM 1365 C CA . ALA A 1 173 ? -20.071 15.194 8.412 1.00 79.69 173 ALA A CA 1
ATOM 1366 C C . ALA A 1 173 ? -19.140 14.212 7.671 1.00 79.69 173 ALA A C 1
ATOM 1368 O O . ALA A 1 173 ? -17.924 14.310 7.785 1.00 79.69 173 ALA A O 1
ATOM 1369 N N . ASP A 1 174 ? -19.729 13.276 6.922 1.00 79.50 174 ASP A N 1
ATOM 1370 C CA . ASP A 1 174 ? -19.042 12.111 6.348 1.00 79.50 174 ASP A CA 1
ATOM 1371 C C . ASP A 1 174 ? -19.568 11.788 4.940 1.00 79.50 174 ASP A C 1
ATOM 1373 O O . ASP A 1 174 ? -20.658 12.241 4.602 1.00 79.50 174 ASP A O 1
ATOM 1377 N N . PHE A 1 175 ? -18.851 11.021 4.122 1.00 82.75 175 PHE A N 1
ATOM 1378 C CA . PHE A 1 175 ? -19.325 10.564 2.807 1.00 82.75 175 PHE A CA 1
ATOM 1379 C C . PHE A 1 175 ? -19.908 9.145 2.881 1.00 82.75 175 PHE A C 1
ATOM 1381 O O . PHE A 1 175 ? -19.624 8.380 3.794 1.00 82.75 175 PHE A O 1
ATOM 1388 N N . ILE A 1 176 ? -20.794 8.798 1.942 1.00 78.94 176 ILE A N 1
ATOM 1389 C CA . ILE A 1 176 ? -21.356 7.439 1.813 1.00 78.94 176 ILE A CA 1
ATOM 1390 C C . ILE A 1 176 ? -20.283 6.455 1.345 1.00 78.94 176 ILE A C 1
ATOM 1392 O O . ILE A 1 176 ? -20.306 5.296 1.746 1.00 78.94 176 ILE A O 1
ATOM 1396 N N . GLU A 1 177 ? -19.383 6.918 0.483 1.00 75.06 177 GLU A N 1
ATOM 1397 C CA . GLU A 1 177 ? -18.256 6.147 -0.018 1.00 75.06 177 GLU A CA 1
ATOM 1398 C C . GLU A 1 177 ? -16.993 6.671 0.661 1.00 75.06 177 GLU A C 1
ATOM 1400 O O . GLU A 1 177 ? -16.662 7.855 0.554 1.00 75.06 177 GLU A O 1
ATOM 1405 N N . GLU A 1 178 ? -16.333 5.801 1.420 1.00 72.19 178 GLU A N 1
ATOM 1406 C CA . GLU A 1 178 ? -15.068 6.128 2.063 1.00 72.19 178 GLU A CA 1
ATOM 1407 C C . GLU A 1 178 ? -13.981 6.228 0.988 1.00 72.19 178 GLU A C 1
ATOM 1409 O O . GLU A 1 178 ? -13.967 5.461 0.023 1.00 72.19 178 GLU A O 1
ATOM 1414 N N . PHE A 1 179 ? -13.062 7.185 1.149 1.00 69.31 179 PHE A N 1
ATOM 1415 C CA . PHE A 1 179 ? -11.935 7.353 0.225 1.00 69.31 179 PHE A CA 1
ATOM 1416 C C . PHE A 1 179 ? -11.095 6.071 0.119 1.00 69.31 179 PHE A C 1
ATOM 1418 O O . PHE A 1 179 ? -10.595 5.747 -0.956 1.00 69.31 179 PHE A O 1
ATOM 1425 N N . ASP A 1 180 ? -10.984 5.335 1.227 1.00 76.56 180 ASP A N 1
ATOM 1426 C CA . ASP A 1 180 ? -10.299 4.055 1.293 1.00 76.56 180 ASP A CA 1
ATOM 1427 C C . ASP A 1 180 ? -11.013 3.102 2.263 1.00 76.56 180 ASP A C 1
ATOM 1429 O O . ASP A 1 180 ? -10.821 3.161 3.476 1.00 76.56 180 ASP A O 1
ATOM 1433 N N . ASN A 1 181 ? -11.817 2.191 1.710 1.00 76.06 181 ASN A N 1
ATOM 1434 C CA . ASN A 1 181 ? -12.525 1.162 2.481 1.00 76.06 181 ASN A CA 1
ATOM 1435 C C . ASN A 1 181 ? -11.573 0.141 3.152 1.00 76.06 181 ASN A C 1
ATOM 1437 O O . ASN A 1 181 ? -12.032 -0.712 3.918 1.00 76.06 181 ASN A O 1
ATOM 1441 N N . TYR A 1 182 ? -10.271 0.163 2.837 1.00 77.56 182 TYR A N 1
ATOM 1442 C CA . TYR A 1 182 ? -9.266 -0.723 3.428 1.00 77.56 182 TYR A CA 1
ATOM 1443 C C . TYR A 1 182 ? -8.523 -0.090 4.606 1.00 77.56 182 TYR A C 1
ATOM 1445 O O . TYR A 1 182 ? -7.948 -0.828 5.398 1.00 77.56 182 TYR A O 1
ATOM 1453 N N . ALA A 1 183 ? -8.601 1.228 4.799 1.00 77.50 183 ALA A N 1
ATOM 1454 C CA . ALA A 1 183 ? -7.910 1.903 5.901 1.00 77.50 183 ALA A CA 1
ATOM 1455 C C . ALA A 1 183 ? -8.319 1.358 7.288 1.00 77.50 183 ALA A C 1
ATOM 1457 O O . ALA A 1 183 ? -7.501 1.265 8.200 1.00 77.50 183 ALA A O 1
ATOM 1458 N N . GLU A 1 184 ? -9.576 0.934 7.446 1.00 75.94 184 GLU A N 1
ATOM 1459 C CA . GLU A 1 184 ? -10.068 0.289 8.673 1.00 75.94 184 GLU A CA 1
ATOM 1460 C C . GLU A 1 184 ? -9.508 -1.136 8.875 1.00 75.94 184 GLU A C 1
ATOM 1462 O O . GLU A 1 184 ? -9.456 -1.626 10.005 1.00 75.94 184 GLU A O 1
ATOM 1467 N N . TRP A 1 185 ? -9.060 -1.818 7.812 1.00 74.00 185 TRP A N 1
ATOM 1468 C CA . TRP A 1 185 ? -8.437 -3.143 7.921 1.00 74.00 185 TRP A CA 1
ATOM 1469 C C . TRP A 1 185 ? -7.064 -3.073 8.577 1.00 74.00 185 TRP A C 1
ATOM 1471 O O . TRP A 1 185 ? -6.763 -3.925 9.410 1.00 74.00 185 TRP A O 1
ATOM 1481 N N . ASP A 1 186 ? -6.284 -2.036 8.274 1.00 77.31 186 ASP A N 1
ATOM 1482 C CA . ASP A 1 186 ? -4.962 -1.821 8.873 1.00 77.31 186 ASP A CA 1
ATOM 1483 C C . ASP A 1 186 ? -5.051 -1.543 10.383 1.00 77.31 186 ASP A C 1
ATOM 1485 O O . ASP A 1 186 ? -4.134 -1.848 11.145 1.00 77.31 186 ASP A O 1
ATOM 1489 N N . LEU A 1 187 ? -6.180 -0.994 10.843 1.00 73.31 187 LEU A N 1
ATOM 1490 C CA . LEU A 1 187 ? -6.439 -0.704 12.256 1.00 73.31 187 LEU A CA 1
ATOM 1491 C C . LEU A 1 187 ? -7.064 -1.881 13.016 1.00 73.31 187 LEU A C 1
ATOM 1493 O O . LEU A 1 187 ? -7.095 -1.863 14.249 1.00 73.31 187 LEU A O 1
ATOM 1497 N N . ARG A 1 188 ? -7.578 -2.896 12.308 1.00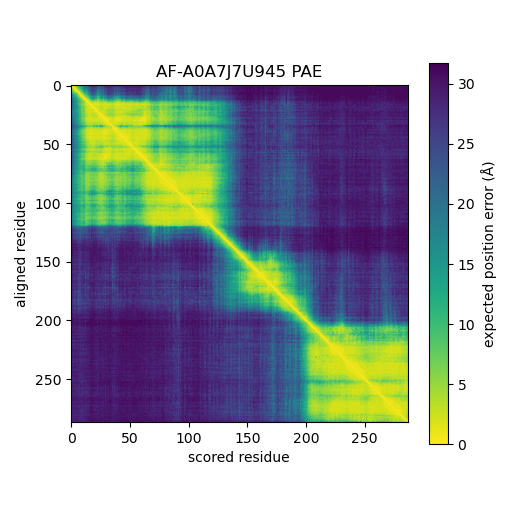 74.94 188 ARG A N 1
ATOM 1498 C CA . ARG A 1 188 ? -8.333 -4.010 12.901 1.00 74.94 188 ARG A CA 1
ATOM 1499 C C . ARG A 1 188 ? -7.512 -4.809 13.911 1.00 74.94 188 ARG A C 1
ATOM 1501 O O . ARG A 1 188 ? -8.067 -5.245 14.918 1.00 74.94 188 ARG A O 1
ATOM 1508 N N . ASP A 1 189 ? -6.230 -4.998 13.621 1.00 75.62 189 ASP A N 1
ATOM 1509 C CA . ASP A 1 189 ? -5.340 -5.886 14.373 1.00 75.62 189 ASP A CA 1
ATOM 1510 C C . ASP A 1 189 ? -4.506 -5.134 15.429 1.00 75.62 189 ASP A C 1
ATOM 1512 O O . ASP A 1 189 ? -3.555 -5.677 15.993 1.00 75.62 189 ASP A O 1
ATOM 1516 N N . ILE A 1 190 ? -4.862 -3.879 15.729 1.00 74.56 190 ILE A N 1
ATOM 1517 C CA . ILE A 1 190 ? -4.264 -3.129 16.837 1.00 74.56 190 ILE A CA 1
ATOM 1518 C C . ILE A 1 190 ? -4.842 -3.657 18.157 1.00 74.56 190 ILE A C 1
ATOM 1520 O O . ILE A 1 190 ? -5.896 -3.219 18.627 1.00 74.56 190 ILE A O 1
ATOM 1524 N N . ASP A 1 191 ? -4.126 -4.596 18.767 1.00 69.31 191 ASP A N 1
ATOM 1525 C CA . ASP A 1 191 ? -4.395 -5.086 20.116 1.00 69.31 191 ASP A CA 1
ATOM 1526 C C . ASP A 1 191 ? -3.682 -4.216 21.159 1.00 69.31 191 ASP A C 1
ATOM 1528 O O . ASP A 1 191 ? -2.464 -4.050 21.134 1.00 69.31 191 ASP A O 1
ATOM 1532 N N . PHE A 1 192 ? -4.444 -3.677 22.114 1.00 65.44 192 PHE A N 1
ATOM 1533 C CA . PHE A 1 192 ? -3.882 -2.938 23.245 1.00 65.44 192 PHE A CA 1
ATOM 1534 C C . PHE A 1 192 ? -3.284 -3.916 24.260 1.00 65.44 192 PHE A C 1
ATOM 1536 O O . PHE A 1 192 ? -4.018 -4.703 24.871 1.00 65.44 192 PHE A O 1
ATOM 1543 N N . VAL A 1 193 ? -1.973 -3.846 24.480 1.00 74.56 193 VAL A N 1
ATOM 1544 C CA . VAL A 1 193 ? -1.299 -4.604 25.545 1.00 74.56 193 VAL A CA 1
ATOM 1545 C C . VAL A 1 193 ? -1.362 -3.840 26.871 1.00 74.56 193 VAL A C 1
ATOM 1547 O O . VAL A 1 193 ? -1.480 -2.618 26.903 1.00 74.56 193 VAL A O 1
ATOM 1550 N N . GLU A 1 194 ? -1.297 -4.550 28.004 1.00 58.97 194 GLU A N 1
ATOM 1551 C CA . GLU A 1 194 ? -1.394 -3.939 29.347 1.00 58.97 194 GLU A CA 1
ATOM 1552 C C . GLU A 1 194 ? -0.302 -2.872 29.616 1.00 58.97 194 GLU A C 1
ATOM 1554 O O . GLU A 1 194 ? -0.501 -1.975 30.440 1.00 58.97 194 GLU A O 1
ATOM 1559 N N . ASP A 1 195 ? 0.810 -2.919 28.871 1.00 58.25 195 ASP A N 1
ATOM 1560 C CA . ASP A 1 195 ? 1.939 -1.976 28.941 1.00 58.25 195 ASP A CA 1
ATOM 1561 C C . ASP A 1 195 ? 1.710 -0.675 28.132 1.00 58.25 195 ASP A C 1
ATOM 1563 O O . ASP A 1 195 ? 2.329 0.348 28.411 1.00 58.25 195 ASP A O 1
ATOM 1567 N N . ASP A 1 196 ? 0.728 -0.641 27.215 1.00 58.59 196 ASP A N 1
ATOM 1568 C CA . ASP A 1 196 ? 0.308 0.588 26.504 1.00 58.59 196 ASP A CA 1
ATOM 1569 C C . ASP A 1 196 ? -0.459 1.560 27.410 1.00 58.59 196 ASP A C 1
ATOM 1571 O O . ASP A 1 196 ? -0.857 2.660 27.001 1.00 58.59 196 ASP A O 1
ATOM 1575 N N . SER A 1 197 ? -0.697 1.155 28.658 1.00 57.41 197 SER A N 1
ATOM 1576 C CA . SER A 1 197 ? -1.407 1.948 29.644 1.00 57.41 197 SER A CA 1
ATOM 1577 C C . SER A 1 197 ? -0.761 3.328 29.802 1.00 57.41 197 SER A C 1
ATOM 1579 O O . SER A 1 197 ? -1.483 4.320 29.757 1.00 57.41 197 SER A O 1
ATOM 1581 N N . ASP A 1 198 ? 0.569 3.439 29.825 1.00 59.97 198 ASP A N 1
ATOM 1582 C CA . ASP A 1 198 ? 1.284 4.718 29.959 1.00 59.97 198 ASP A CA 1
ATOM 1583 C C . ASP A 1 198 ? 1.119 5.673 28.763 1.00 59.97 198 ASP A C 1
ATOM 1585 O O . ASP A 1 198 ? 1.047 6.892 28.955 1.00 59.97 198 ASP A O 1
ATOM 1589 N N . ILE A 1 199 ? 0.949 5.150 27.544 1.00 59.38 199 ILE A N 1
ATOM 1590 C CA . ILE A 1 199 ? 0.636 5.957 26.350 1.00 59.38 199 ILE A CA 1
ATOM 1591 C C . ILE A 1 199 ? -0.848 6.377 26.360 1.00 59.38 199 ILE A C 1
ATOM 1593 O O . ILE A 1 199 ? -1.196 7.503 25.987 1.00 59.38 199 ILE A O 1
ATOM 1597 N N . LEU A 1 200 ? -1.737 5.520 26.871 1.00 51.94 200 LEU A N 1
ATOM 1598 C CA . LEU A 1 200 ? -3.173 5.790 27.015 1.00 51.94 200 LEU A CA 1
ATOM 1599 C C . LEU A 1 200 ? -3.510 6.717 28.200 1.00 51.94 200 LEU A C 1
ATOM 1601 O O . LEU A 1 200 ? -4.499 7.453 28.131 1.00 51.94 200 LEU A O 1
ATOM 1605 N N . HIS A 1 201 ? -2.684 6.761 29.249 1.00 53.50 201 HIS A N 1
ATOM 1606 C CA . HIS A 1 201 ? -2.822 7.671 30.396 1.00 53.50 201 HIS A CA 1
ATOM 1607 C C . HIS A 1 201 ? -2.638 9.153 30.004 1.00 53.50 201 HIS A C 1
ATOM 1609 O O . HIS A 1 201 ? -3.080 10.048 30.730 1.00 53.50 201 HIS A O 1
ATOM 1615 N N . GLY A 1 202 ? -2.054 9.431 28.831 1.00 48.88 202 GLY A N 1
ATOM 1616 C CA . GLY A 1 202 ? -1.957 10.773 28.247 1.00 48.88 202 GLY A CA 1
ATOM 1617 C C . GLY A 1 202 ? -3.278 11.318 27.686 1.00 48.88 202 GLY A C 1
ATOM 1618 O O . GLY A 1 202 ? -3.436 12.539 27.548 1.00 48.88 202 GLY A O 1
ATOM 1619 N N . ARG A 1 203 ? -4.276 10.460 27.412 1.00 48.00 203 ARG A N 1
ATOM 1620 C CA . ARG A 1 203 ? -5.637 10.922 27.110 1.00 48.00 203 ARG A CA 1
ATOM 1621 C C . ARG A 1 203 ? -6.274 11.398 28.407 1.00 48.00 203 ARG A C 1
ATOM 1623 O O . ARG A 1 203 ? -6.823 10.612 29.175 1.00 48.00 203 ARG A O 1
ATOM 1630 N N . ARG A 1 204 ? -6.232 12.715 28.634 1.00 53.19 204 ARG A N 1
ATOM 1631 C CA . ARG A 1 204 ? -7.008 13.372 29.696 1.00 53.19 204 ARG A CA 1
ATOM 1632 C C . ARG A 1 204 ? -8.431 12.813 29.658 1.00 53.19 204 ARG A C 1
ATOM 1634 O O . ARG A 1 204 ? -9.115 12.959 28.644 1.00 53.19 204 ARG A O 1
ATOM 1641 N N . SER A 1 205 ? -8.859 12.157 30.740 1.00 59.25 205 SER A N 1
ATOM 1642 C CA . SER A 1 205 ? -10.248 11.716 30.874 1.00 59.25 205 SER A CA 1
ATOM 1643 C C . SER A 1 205 ? -11.144 12.911 30.575 1.00 59.25 205 SER A C 1
ATOM 1645 O O . SER A 1 205 ? -10.919 14.000 31.109 1.00 59.25 205 SER A O 1
ATOM 1647 N N . ALA A 1 206 ? -12.126 12.718 29.693 1.00 63.22 206 ALA A N 1
ATOM 1648 C CA . ALA A 1 206 ? -13.061 13.780 29.357 1.00 63.22 206 ALA A CA 1
ATOM 1649 C C . ALA A 1 206 ? -13.649 14.355 30.660 1.00 63.22 206 ALA A C 1
ATOM 1651 O O . ALA A 1 206 ? -13.969 13.571 31.564 1.00 63.22 206 ALA A O 1
ATOM 1652 N N . PRO A 1 207 ? -13.760 15.691 30.783 1.00 74.88 207 PRO A N 1
ATOM 1653 C CA . PRO A 1 207 ? -14.281 16.308 31.991 1.00 74.88 207 PRO A CA 1
ATOM 1654 C C . PRO A 1 207 ? -15.668 15.735 32.333 1.00 74.88 207 PRO A C 1
ATOM 1656 O O . PRO A 1 207 ? -16.421 15.375 31.415 1.00 74.88 207 PRO A O 1
ATOM 1659 N N . PRO A 1 208 ? -16.007 15.624 33.631 1.00 80.50 208 PRO A N 1
ATOM 1660 C CA . PRO A 1 208 ? -17.290 15.088 34.066 1.00 80.50 208 PRO A CA 1
ATOM 1661 C C . PRO A 1 208 ? -18.456 15.809 33.385 1.00 80.50 208 PRO A C 1
ATOM 1663 O O . PRO A 1 208 ? -18.419 17.025 33.185 1.00 80.50 208 PRO A O 1
ATOM 1666 N N . LEU A 1 209 ? -19.499 15.063 33.020 1.00 80.19 209 LEU A N 1
ATOM 1667 C CA . LEU A 1 209 ? -20.680 15.650 32.388 1.00 80.19 209 LEU A CA 1
ATOM 1668 C C . LEU A 1 209 ? -21.373 16.608 33.366 1.00 80.19 209 LEU A C 1
ATOM 1670 O O . LEU A 1 209 ? -21.734 16.203 34.464 1.00 80.19 209 LEU A O 1
ATOM 1674 N N . ASN A 1 210 ? -21.615 17.860 32.979 1.00 83.19 210 ASN A N 1
ATOM 1675 C CA . ASN A 1 210 ? -22.404 18.764 33.811 1.00 83.19 210 ASN A CA 1
ATOM 1676 C C . ASN A 1 210 ? -23.890 18.352 33.762 1.00 83.19 210 ASN A C 1
ATOM 1678 O O . ASN A 1 210 ? -24.477 18.285 32.685 1.00 83.19 210 ASN A O 1
ATOM 1682 N N . LEU A 1 211 ? -24.488 18.047 34.920 1.00 78.12 211 LEU A N 1
ATOM 1683 C CA . LEU A 1 211 ? -25.878 17.571 35.011 1.00 78.12 211 LEU A CA 1
ATOM 1684 C C . LEU A 1 211 ? -26.919 18.693 35.175 1.00 78.12 211 LEU A C 1
ATOM 1686 O O . LEU A 1 211 ? -28.117 18.400 35.254 1.00 78.12 211 LEU A O 1
ATOM 1690 N N . THR A 1 212 ? -26.496 19.959 35.274 1.00 78.06 212 THR A N 1
ATOM 1691 C CA . THR A 1 212 ? -27.421 21.083 35.485 1.00 78.06 212 THR A CA 1
ATOM 1692 C C . THR A 1 212 ? -28.330 21.270 34.268 1.00 78.06 212 THR A C 1
ATOM 1694 O O . THR A 1 212 ? -27.877 21.244 33.128 1.00 78.06 212 THR A O 1
ATOM 1697 N N . GLY A 1 213 ? -29.640 21.394 34.505 1.00 70.75 213 GLY A N 1
ATOM 1698 C CA . GLY A 1 213 ? -30.637 21.620 33.452 1.00 70.75 213 GLY A CA 1
ATOM 1699 C C . GLY A 1 213 ? -31.031 20.397 32.610 1.00 70.75 213 GLY A C 1
ATOM 1700 O O . GLY A 1 213 ? -31.887 20.531 31.739 1.00 70.75 213 GLY A O 1
ATOM 1701 N N . LEU A 1 214 ? -30.462 19.207 32.854 1.00 77.75 214 LEU A N 1
ATOM 1702 C CA . LEU A 1 214 ? -30.833 17.996 32.111 1.00 77.75 214 LEU A CA 1
ATOM 1703 C C . LEU A 1 214 ? -32.129 17.349 32.646 1.00 77.75 214 LEU A C 1
ATOM 1705 O O . LEU A 1 214 ? -32.335 17.271 33.862 1.00 77.75 214 LEU A O 1
ATOM 1709 N N . PRO A 1 215 ? -32.999 16.823 31.761 1.00 75.00 215 PRO A N 1
ATOM 1710 C CA . PRO A 1 215 ? -34.219 16.142 32.174 1.00 75.00 215 PRO A CA 1
ATOM 1711 C C . PRO A 1 215 ? -33.895 14.830 32.902 1.00 75.00 215 PRO A C 1
ATOM 1713 O O . PRO A 1 215 ? -33.090 14.017 32.445 1.00 75.00 215 PRO A O 1
ATOM 1716 N N . GLY A 1 216 ? -34.550 14.613 34.045 1.00 75.12 216 GLY A N 1
ATOM 1717 C CA . GLY A 1 216 ? -34.383 13.408 34.863 1.00 75.12 216 GLY A CA 1
ATOM 1718 C C . GLY A 1 216 ? -33.328 13.512 35.968 1.00 75.12 216 GLY A C 1
ATOM 1719 O O . GLY A 1 216 ? -33.280 12.615 36.805 1.00 75.12 216 GLY A O 1
ATOM 1720 N N . THR A 1 217 ? -32.550 14.602 36.044 1.00 79.50 217 THR A N 1
ATOM 1721 C CA . THR A 1 217 ? -31.541 14.813 37.105 1.00 79.50 217 THR A CA 1
ATOM 1722 C C . THR A 1 217 ? -32.145 14.798 38.512 1.00 79.50 217 THR A C 1
ATOM 1724 O O . THR A 1 217 ? -31.515 14.305 39.444 1.00 79.50 217 THR A O 1
ATOM 1727 N N . GLU A 1 218 ? -33.379 15.281 38.677 1.00 81.31 218 GLU A N 1
ATOM 1728 C CA . GLU A 1 218 ? -34.056 15.321 39.984 1.00 81.31 218 GLU A CA 1
ATOM 1729 C C . GLU A 1 218 ? -34.471 13.943 40.515 1.00 81.31 218 GLU A C 1
ATOM 1731 O O . GLU A 1 218 ? -34.715 13.788 41.706 1.00 81.31 218 GLU A O 1
ATOM 1736 N N . LYS A 1 219 ? -34.536 12.928 39.646 1.00 83.69 219 LYS A N 1
ATOM 1737 C CA . LYS A 1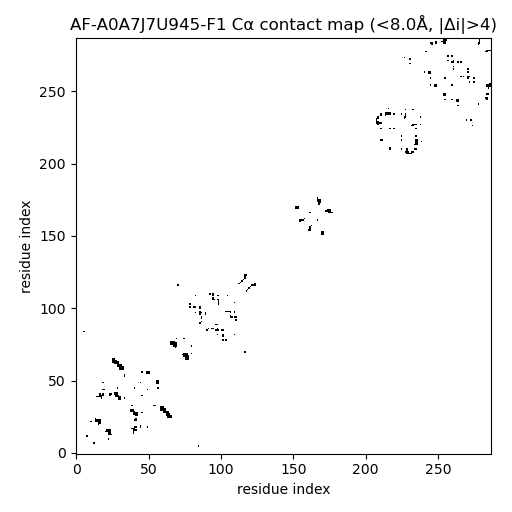 219 ? -34.914 11.557 40.018 1.00 83.69 219 LYS A CA 1
ATOM 1738 C C . LYS A 1 219 ? -33.708 10.684 40.385 1.00 83.69 219 LYS A C 1
ATOM 1740 O O . LYS A 1 219 ? -33.891 9.498 40.644 1.00 83.69 219 LYS A O 1
ATOM 1745 N N . LEU A 1 220 ? -32.498 11.246 40.355 1.00 85.19 220 LEU A N 1
ATOM 1746 C CA . LEU A 1 220 ? -31.254 10.546 40.663 1.00 85.19 220 LEU A CA 1
ATOM 1747 C C . LEU A 1 220 ? -30.789 10.829 42.088 1.00 85.19 220 LEU A C 1
ATOM 1749 O O . LEU A 1 220 ? -30.776 11.979 42.531 1.00 85.19 220 LEU A O 1
ATOM 1753 N N . ASN A 1 221 ? -30.301 9.791 42.762 1.00 87.62 221 ASN A N 1
ATOM 1754 C CA . ASN A 1 221 ? -29.573 9.941 44.021 1.00 87.62 221 ASN A CA 1
ATOM 1755 C C . ASN A 1 221 ? -28.150 10.475 43.772 1.00 87.62 221 ASN A C 1
ATOM 1757 O O . ASN A 1 221 ? -27.622 10.340 42.671 1.00 87.62 221 ASN A O 1
ATOM 1761 N N . GLU A 1 222 ? -27.482 11.018 44.795 1.00 84.44 222 GLU A N 1
ATOM 1762 C CA . GLU A 1 222 ? -26.118 11.578 44.663 1.00 84.44 222 GLU A CA 1
ATOM 1763 C C . GLU A 1 222 ? -25.118 10.592 44.035 1.00 84.44 222 GLU A C 1
ATOM 1765 O O . GLU A 1 222 ? -24.416 10.934 43.087 1.00 84.44 222 GLU A O 1
ATOM 1770 N N . LYS A 1 223 ? -25.155 9.318 44.442 1.00 87.50 223 LYS A N 1
ATOM 1771 C CA . LYS A 1 223 ? -24.324 8.263 43.838 1.00 87.50 223 LYS A CA 1
ATOM 1772 C C . LYS A 1 223 ? -24.626 8.014 42.352 1.00 87.50 223 LYS A C 1
ATOM 1774 O O . LYS A 1 223 ? -23.742 7.662 41.576 1.00 87.50 223 LYS A O 1
ATOM 1779 N N . GLU A 1 224 ? -25.884 8.166 41.944 1.00 89.06 224 GLU A N 1
ATOM 1780 C CA . GLU A 1 224 ? -26.303 7.988 40.548 1.00 89.06 224 GLU A CA 1
ATOM 1781 C C . GLU A 1 224 ? -25.939 9.207 39.699 1.00 89.06 224 GLU A C 1
ATOM 1783 O O . GLU A 1 224 ? -25.579 9.058 38.530 1.00 89.06 224 GLU A O 1
ATOM 1788 N N . LYS A 1 225 ? -25.978 10.406 40.295 1.00 86.19 225 LYS A N 1
ATOM 1789 C CA . LYS A 1 225 ? -25.457 11.631 39.683 1.00 86.19 225 LYS A CA 1
ATOM 1790 C C . LYS A 1 225 ? -23.961 11.489 39.420 1.00 86.19 225 LYS A C 1
ATOM 1792 O O . LYS A 1 225 ? -23.545 11.689 38.284 1.00 86.19 225 LYS A O 1
ATOM 1797 N N . GLU A 1 226 ? -23.175 11.055 40.403 1.00 86.69 226 GLU A N 1
ATOM 1798 C CA . GLU A 1 226 ? -21.737 10.794 40.233 1.00 86.69 226 GLU A CA 1
ATOM 1799 C C . GLU A 1 226 ? -21.461 9.774 39.118 1.00 86.69 226 GLU A C 1
ATOM 1801 O O . GLU A 1 226 ? -20.614 10.006 38.252 1.00 86.69 226 GLU A O 1
ATOM 1806 N N . LEU A 1 227 ? -22.224 8.674 39.066 1.00 87.69 227 LEU A N 1
ATOM 1807 C CA . LEU A 1 227 ? -22.111 7.697 37.981 1.00 87.69 227 LEU A CA 1
ATOM 1808 C C . LEU A 1 227 ? -22.406 8.334 36.615 1.00 87.69 227 LEU A C 1
ATOM 1810 O O . LEU A 1 227 ? -21.643 8.141 35.667 1.00 87.69 227 LEU A O 1
ATOM 1814 N N . CYS A 1 228 ? -23.485 9.111 36.499 1.00 87.50 228 CYS A N 1
ATOM 1815 C CA . CYS A 1 228 ? -23.855 9.786 35.254 1.00 87.50 228 CYS A CA 1
ATOM 1816 C C . CYS A 1 228 ? -22.792 10.802 34.811 1.00 87.50 228 CYS A C 1
ATOM 1818 O O . CYS A 1 228 ? -22.472 10.873 33.622 1.00 87.50 228 CYS A O 1
ATOM 1820 N N . GLN A 1 229 ? -22.195 11.532 35.756 1.00 87.06 229 GLN A N 1
ATOM 1821 C CA . GLN A 1 229 ? -21.100 12.473 35.507 1.00 87.06 229 GLN A CA 1
ATOM 1822 C C . GLN A 1 229 ? -19.852 11.762 34.973 1.00 87.06 229 GLN A C 1
ATOM 1824 O O . GLN A 1 229 ? -19.318 12.154 33.933 1.00 87.06 229 GLN A O 1
ATOM 1829 N N . MET A 1 230 ? -19.428 10.688 35.645 1.00 83.94 230 MET A N 1
ATOM 1830 C CA . MET A 1 230 ? -18.205 9.941 35.328 1.00 83.94 230 MET A CA 1
ATOM 1831 C C . MET A 1 230 ? -18.325 9.100 34.055 1.00 83.94 230 MET A C 1
ATOM 1833 O O . MET A 1 230 ? -17.381 8.990 33.275 1.00 83.94 230 MET A O 1
ATOM 1837 N N . VAL A 1 231 ? -19.487 8.486 33.824 1.00 86.25 231 VAL A N 1
ATOM 1838 C CA . VAL A 1 231 ? -19.751 7.642 32.643 1.00 86.25 231 VAL A CA 1
ATOM 1839 C C . VAL A 1 231 ? -20.267 8.480 31.460 1.00 86.25 231 VAL A C 1
ATOM 1841 O O . VAL A 1 231 ? -20.401 7.976 30.340 1.00 86.25 231 VAL A O 1
ATOM 1844 N N . ARG A 1 232 ? -20.506 9.781 31.682 1.00 87.44 232 ARG A N 1
ATOM 1845 C CA . ARG A 1 232 ? -21.087 10.726 30.717 1.00 87.44 232 ARG A CA 1
ATOM 1846 C C . ARG A 1 232 ? -22.380 10.163 30.128 1.00 87.44 232 ARG A C 1
ATOM 1848 O O . ARG A 1 232 ? -22.489 9.936 28.919 1.00 87.44 232 ARG A O 1
ATOM 1855 N N . LEU A 1 233 ? -23.319 9.858 31.019 1.00 86.38 233 LEU A N 1
ATOM 1856 C CA . LEU A 1 233 ? -24.668 9.401 30.701 1.00 86.38 233 LEU A CA 1
ATOM 1857 C C . LEU A 1 233 ? -25.659 10.508 31.033 1.00 86.38 233 LEU A C 1
ATOM 1859 O O . LEU A 1 233 ? -25.605 11.100 32.107 1.00 86.38 233 LEU A O 1
ATOM 1863 N N . VAL A 1 234 ? -26.581 10.762 30.110 1.00 88.00 234 VAL A N 1
ATOM 1864 C CA . VAL A 1 234 ? -27.693 11.677 30.360 1.00 88.00 234 VAL A CA 1
ATOM 1865 C C . VAL A 1 234 ? -28.633 11.027 31.389 1.00 88.00 234 VAL A C 1
ATOM 1867 O O . VAL A 1 234 ? -29.014 9.871 31.187 1.00 88.00 234 VAL A O 1
ATOM 1870 N N . PRO A 1 235 ? -29.036 11.736 32.462 1.00 87.94 235 PRO A N 1
ATOM 1871 C CA . PRO A 1 235 ? -29.900 11.207 33.521 1.00 87.94 235 PRO A CA 1
ATOM 1872 C C . PRO A 1 235 ? -31.159 10.484 33.037 1.00 87.94 235 PRO A C 1
ATOM 1874 O O . PRO A 1 235 ? -31.442 9.382 33.503 1.00 87.94 235 PRO A O 1
ATOM 1877 N N . GLY A 1 236 ? -31.879 11.052 32.063 1.00 85.56 236 GLY A N 1
ATOM 1878 C CA . GLY A 1 236 ? -33.051 10.408 31.460 1.00 85.56 236 GLY A CA 1
ATOM 1879 C C . GLY A 1 236 ? -32.743 9.026 30.873 1.00 85.56 236 GLY A C 1
ATOM 1880 O O . GLY A 1 236 ? -33.407 8.053 31.217 1.00 85.56 236 GLY A O 1
ATOM 1881 N N . ALA A 1 237 ? -31.673 8.918 30.081 1.00 87.94 237 ALA A N 1
ATOM 1882 C CA . ALA A 1 237 ? -31.254 7.650 29.486 1.00 87.94 237 ALA A CA 1
ATOM 1883 C C . ALA A 1 237 ? -30.797 6.637 30.549 1.00 87.94 237 ALA A C 1
ATOM 1885 O O . ALA A 1 237 ? -31.139 5.461 30.474 1.00 87.94 237 ALA A O 1
ATOM 1886 N N . TYR A 1 238 ? -30.071 7.082 31.584 1.00 90.75 238 TYR A N 1
ATOM 1887 C CA . TYR A 1 238 ? -29.695 6.202 32.695 1.00 90.75 238 TYR A CA 1
ATOM 1888 C C . TYR A 1 238 ? -30.923 5.609 33.402 1.00 90.75 238 TYR A C 1
ATOM 1890 O O . TYR A 1 238 ? -30.921 4.419 33.709 1.00 90.75 238 TYR A O 1
ATOM 1898 N N . LEU A 1 239 ? -31.976 6.398 33.631 1.00 89.88 239 LEU A N 1
ATOM 1899 C CA . LEU A 1 239 ? -33.209 5.907 34.254 1.00 89.88 239 LEU A CA 1
ATOM 1900 C C . LEU A 1 239 ? -33.906 4.851 33.390 1.00 89.88 239 LEU A C 1
ATOM 1902 O O . LEU A 1 239 ? -34.372 3.840 33.920 1.00 89.88 239 LEU A O 1
ATOM 1906 N N . GLU A 1 240 ? -33.931 5.047 32.071 1.00 90.19 240 GLU A N 1
ATOM 1907 C CA . GLU A 1 240 ? -34.448 4.055 31.125 1.00 90.19 240 GLU A CA 1
ATOM 1908 C C . GLU A 1 240 ? -33.636 2.758 31.193 1.00 90.19 240 GLU A C 1
ATOM 1910 O O . GLU A 1 240 ? -34.211 1.688 31.408 1.00 90.19 240 GLU A O 1
ATOM 1915 N N . TYR A 1 241 ? -32.304 2.842 31.136 1.00 92.31 241 TYR A N 1
ATOM 1916 C CA . TYR A 1 241 ? -31.423 1.674 31.245 1.00 92.31 241 TYR A CA 1
ATOM 1917 C C . TYR A 1 241 ? -31.569 0.959 32.588 1.00 92.31 241 TYR A C 1
ATOM 1919 O O . TYR A 1 241 ? -31.692 -0.265 32.623 1.00 92.31 241 TYR A O 1
ATOM 1927 N N . LYS A 1 242 ? -31.618 1.707 33.694 1.00 90.69 242 LYS A N 1
ATOM 1928 C CA . LYS A 1 242 ? -31.859 1.165 35.035 1.00 90.69 242 LYS A CA 1
ATOM 1929 C C . LYS A 1 242 ? -33.183 0.406 35.074 1.00 90.69 242 LYS A C 1
ATOM 1931 O O . LYS A 1 242 ? -33.211 -0.729 35.542 1.00 90.69 242 LYS A O 1
ATOM 1936 N N . SER A 1 243 ? -34.260 0.995 34.552 1.00 91.50 243 SER A N 1
ATOM 1937 C CA . SER A 1 243 ? -35.580 0.355 34.527 1.00 91.50 243 SER A CA 1
ATOM 1938 C C . SER A 1 243 ? -35.592 -0.925 33.686 1.00 91.50 243 SER A C 1
ATOM 1940 O O . SER A 1 243 ? -36.150 -1.935 34.110 1.00 91.50 243 SER A O 1
ATOM 1942 N N . ALA A 1 244 ? -34.914 -0.920 32.536 1.00 91.19 244 ALA A N 1
ATOM 1943 C CA . ALA A 1 244 ? -34.826 -2.071 31.651 1.00 91.19 244 ALA A CA 1
ATOM 1944 C C . ALA A 1 244 ? -34.069 -3.233 32.321 1.00 91.19 244 ALA A C 1
ATOM 1946 O O . ALA A 1 244 ? -34.565 -4.360 32.348 1.00 91.19 244 ALA A O 1
ATOM 1947 N N . LEU A 1 245 ? -32.910 -2.951 32.929 1.00 90.50 245 LEU A N 1
ATOM 1948 C CA . LEU A 1 245 ? -32.095 -3.954 33.623 1.00 90.50 245 LEU A CA 1
ATOM 1949 C C . LEU A 1 245 ? -32.801 -4.516 34.867 1.00 90.50 245 LEU A C 1
ATOM 1951 O O . LEU A 1 245 ? -32.755 -5.723 35.101 1.00 90.50 245 LEU A O 1
ATOM 1955 N N . LEU A 1 246 ? -33.493 -3.667 35.633 1.00 90.88 246 LEU A N 1
ATOM 1956 C CA . LEU A 1 246 ? -34.304 -4.083 36.783 1.00 90.88 246 LEU A CA 1
ATOM 1957 C C . LEU A 1 246 ? -35.451 -5.009 36.372 1.00 90.88 246 LEU A C 1
ATOM 1959 O O . LEU A 1 246 ? -35.652 -6.059 36.982 1.00 90.88 246 LEU A O 1
ATOM 1963 N N . ASN A 1 247 ? -36.188 -4.640 35.323 1.00 91.06 247 ASN A N 1
ATOM 1964 C CA . ASN A 1 247 ? -37.306 -5.437 34.827 1.00 91.06 247 ASN A CA 1
ATOM 1965 C C . ASN A 1 247 ? -36.849 -6.820 34.357 1.00 91.06 247 ASN A C 1
ATOM 1967 O O . ASN A 1 247 ? -37.537 -7.807 34.612 1.00 91.06 247 ASN A O 1
ATOM 1971 N N . GLU A 1 248 ? -35.693 -6.907 33.701 1.00 89.19 248 GLU A N 1
ATOM 1972 C CA . GLU A 1 248 ? -35.161 -8.188 33.238 1.00 89.19 248 GLU A CA 1
ATOM 1973 C C . GLU A 1 248 ? -34.634 -9.047 34.395 1.00 89.19 248 GLU A C 1
ATOM 1975 O O . GLU A 1 248 ? -34.918 -10.243 34.460 1.00 89.19 248 GLU A O 1
ATOM 1980 N N . CYS A 1 249 ? -33.959 -8.430 35.369 1.00 89.81 249 CYS A N 1
ATOM 1981 C CA . CYS A 1 249 ? -33.508 -9.111 36.582 1.00 89.81 249 CYS A CA 1
ATOM 1982 C C . CYS A 1 249 ? -34.686 -9.683 37.388 1.00 89.81 249 CYS A C 1
ATOM 1984 O O . CYS A 1 249 ? -34.626 -10.825 37.840 1.00 89.81 249 CYS A O 1
ATOM 1986 N N . ASN A 1 250 ? -35.782 -8.931 37.518 1.00 88.69 250 ASN A N 1
ATOM 1987 C CA . ASN A 1 250 ? -36.982 -9.386 38.225 1.00 88.69 250 ASN A CA 1
ATOM 1988 C C . ASN A 1 250 ? -37.687 -10.549 37.516 1.00 88.69 250 ASN A C 1
ATOM 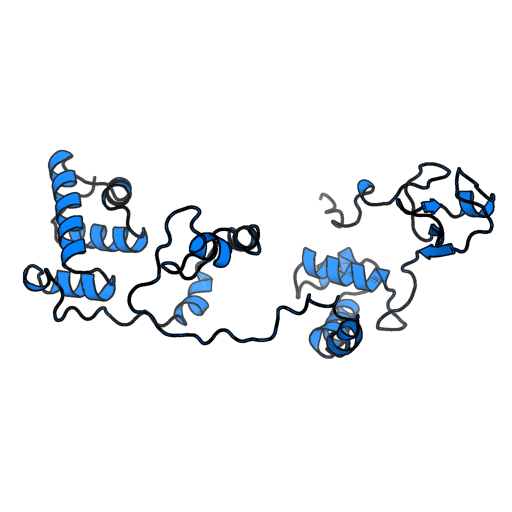1990 O O . ASN A 1 250 ? -38.279 -11.394 38.182 1.00 88.69 250 ASN A O 1
ATOM 1994 N N . LYS A 1 251 ? -37.624 -10.619 36.181 1.00 87.56 251 LYS A N 1
ATOM 1995 C CA . LYS A 1 251 ? -38.198 -11.737 35.416 1.00 87.56 251 LYS A CA 1
ATOM 1996 C C . LYS A 1 251 ? -37.390 -13.024 35.563 1.00 87.56 251 LYS A C 1
ATOM 1998 O O . LYS A 1 251 ? -37.983 -14.095 35.635 1.00 87.56 251 LYS A O 1
ATOM 2003 N N . GLN A 1 252 ? -36.060 -12.926 35.567 1.00 83.50 252 GLN A N 1
ATOM 2004 C CA . GLN A 1 252 ? -35.170 -14.094 35.531 1.00 83.50 252 GLN A CA 1
ATOM 2005 C C . GLN A 1 252 ? -34.584 -14.478 36.903 1.00 83.50 252 GLN A C 1
ATOM 2007 O O . GLN A 1 252 ? -33.921 -15.505 37.016 1.00 83.50 252 GLN A O 1
ATOM 2012 N N . GLY A 1 253 ? -34.814 -13.679 37.952 1.00 82.31 253 GLY A N 1
ATOM 2013 C CA . GLY A 1 253 ? -34.238 -13.885 39.291 1.00 82.31 253 GLY A CA 1
ATOM 2014 C C . GLY A 1 253 ? -32.754 -13.500 39.404 1.00 82.31 253 GLY A C 1
ATOM 2015 O O . GLY A 1 253 ? -32.149 -13.638 40.468 1.00 82.31 253 GLY A O 1
ATOM 2016 N N . GLY A 1 254 ? -32.173 -12.998 38.317 1.00 86.50 254 GLY A N 1
ATOM 2017 C CA . GLY A 1 254 ? -30.811 -12.499 38.220 1.00 86.50 254 GLY A CA 1
ATOM 2018 C C . GLY A 1 254 ? -30.478 -12.140 36.778 1.00 86.50 254 GLY A C 1
ATOM 2019 O O . GLY A 1 254 ? -31.182 -12.529 35.847 1.00 86.50 254 GLY A O 1
ATOM 2020 N N . LEU A 1 255 ? -29.418 -11.365 36.589 1.00 89.06 255 LEU A N 1
ATOM 2021 C CA . LEU A 1 255 ? -29.018 -10.864 35.281 1.00 89.06 255 LEU A CA 1
ATOM 2022 C C . LEU A 1 255 ? -27.535 -11.139 35.058 1.00 89.06 255 LEU A C 1
ATOM 2024 O O . LEU A 1 255 ? -26.728 -10.904 35.953 1.00 89.06 255 LEU A O 1
ATOM 2028 N N . ARG A 1 256 ? -27.160 -11.621 33.868 1.00 89.25 256 ARG A N 1
ATOM 2029 C CA . ARG A 1 256 ? -25.753 -11.730 33.444 1.00 89.25 256 ARG A CA 1
ATOM 2030 C C . ARG A 1 256 ? -25.324 -10.488 32.673 1.00 89.25 256 ARG A C 1
ATOM 2032 O O . ARG A 1 256 ? -26.098 -9.921 31.905 1.00 89.25 256 ARG A O 1
ATOM 2039 N N . LEU A 1 257 ? -24.041 -10.131 32.755 1.00 87.44 257 LEU A N 1
ATOM 2040 C CA . LEU A 1 257 ? -23.485 -8.983 32.023 1.00 87.44 257 LEU A CA 1
ATOM 2041 C C . LEU A 1 257 ? -23.702 -9.075 30.497 1.00 87.44 257 LEU A C 1
ATOM 2043 O O . LEU A 1 257 ? -23.944 -8.061 29.846 1.00 87.44 257 LEU A O 1
ATOM 2047 N N . ALA A 1 258 ? -23.643 -10.278 29.916 1.00 86.50 258 ALA A N 1
ATOM 2048 C CA . ALA A 1 258 ? -23.912 -10.481 28.489 1.00 86.50 258 ALA A CA 1
ATOM 2049 C C . ALA A 1 258 ? -25.365 -10.134 28.113 1.00 86.50 258 ALA A C 1
ATOM 2051 O O . ALA A 1 258 ? -25.601 -9.502 27.085 1.00 86.50 258 ALA A O 1
ATOM 2052 N N . GLN A 1 259 ? -26.326 -10.479 28.976 1.00 85.69 259 GLN A N 1
ATOM 2053 C CA . GLN A 1 259 ? -27.735 -10.128 28.788 1.00 85.69 259 GLN A CA 1
ATOM 2054 C C . GLN A 1 259 ? -27.944 -8.620 28.951 1.00 85.69 259 GLN A C 1
ATOM 2056 O O . GLN A 1 259 ? -28.615 -8.009 28.127 1.00 85.69 259 GLN A O 1
ATOM 2061 N N . ALA A 1 260 ? -27.298 -8.002 29.947 1.00 87.94 260 ALA A N 1
ATOM 2062 C CA . ALA A 1 260 ? -27.330 -6.552 30.132 1.00 87.94 260 ALA A CA 1
ATOM 2063 C C . ALA A 1 260 ? -26.843 -5.802 28.877 1.00 87.94 260 ALA A C 1
ATOM 2065 O O . ALA A 1 260 ? -27.507 -4.875 28.421 1.00 87.94 260 ALA A O 1
ATOM 2066 N N . ARG A 1 261 ? -25.736 -6.252 28.266 1.00 88.44 261 ARG A N 1
ATOM 2067 C CA . ARG A 1 261 ? -25.205 -5.709 26.999 1.00 88.44 261 ARG A CA 1
ATOM 2068 C C . ARG A 1 261 ? -26.191 -5.828 25.841 1.00 88.44 261 ARG A C 1
ATOM 2070 O O . ARG A 1 261 ? -26.374 -4.862 25.105 1.00 88.44 261 ARG A O 1
ATOM 2077 N N . ALA A 1 262 ? -26.850 -6.977 25.707 1.00 86.94 262 ALA A N 1
ATOM 2078 C CA . ALA A 1 262 ? -27.857 -7.185 24.670 1.00 86.94 262 ALA A CA 1
ATOM 2079 C C . ALA A 1 262 ? -29.109 -6.307 24.866 1.00 86.94 262 ALA A C 1
ATOM 2081 O O . ALA A 1 262 ? -29.749 -5.931 23.883 1.00 86.94 262 ALA A O 1
ATOM 2082 N N . LEU A 1 263 ? -29.443 -5.974 26.119 1.00 87.31 263 LEU A N 1
ATOM 2083 C CA . LEU A 1 263 ? -30.665 -5.257 26.480 1.00 87.31 263 LEU A CA 1
ATOM 2084 C C . LEU A 1 263 ? -30.576 -3.749 26.214 1.00 87.31 263 LEU A C 1
ATOM 2086 O O . LEU A 1 263 ? -31.456 -3.194 25.564 1.00 87.31 263 LEU A O 1
ATOM 2090 N N . ILE A 1 264 ? -29.527 -3.086 26.715 1.00 87.50 264 ILE A N 1
ATOM 2091 C CA . ILE A 1 264 ? -29.429 -1.616 26.654 1.00 87.50 264 ILE A CA 1
ATOM 2092 C C . ILE A 1 264 ? -28.687 -1.102 25.415 1.00 87.50 264 ILE A C 1
ATOM 2094 O O . ILE A 1 264 ? -28.798 0.077 25.104 1.00 87.50 264 ILE A O 1
ATOM 2098 N N . LYS A 1 265 ? -27.963 -1.976 24.695 1.00 85.75 265 LYS A N 1
ATOM 2099 C CA . LYS A 1 265 ? -27.311 -1.696 23.398 1.00 85.75 265 LYS A CA 1
ATOM 2100 C C . LYS A 1 265 ? -26.504 -0.385 23.342 1.00 85.75 265 LYS A C 1
ATOM 2102 O O . LYS A 1 265 ? -26.478 0.286 22.316 1.00 85.75 265 LYS A O 1
ATOM 2107 N N . ILE A 1 266 ? -25.826 -0.032 24.435 1.00 87.50 266 ILE A N 1
ATOM 2108 C CA . ILE A 1 266 ? -24.851 1.067 24.467 1.00 87.50 266 ILE A CA 1
ATOM 2109 C C . ILE A 1 266 ? -23.423 0.521 24.523 1.00 87.50 266 ILE A C 1
ATOM 2111 O O . ILE A 1 266 ? -23.209 -0.686 24.647 1.00 87.50 266 ILE A O 1
ATOM 2115 N N . ASP A 1 267 ? -22.451 1.435 24.496 1.00 86.12 267 ASP A N 1
ATOM 2116 C CA . ASP A 1 267 ? -21.031 1.142 24.688 1.00 86.12 267 ASP A CA 1
ATOM 2117 C C . ASP A 1 267 ? -20.779 0.096 25.797 1.00 86.12 267 ASP A C 1
ATOM 2119 O O . ASP A 1 267 ? -21.328 0.156 26.909 1.00 86.12 267 ASP A O 1
ATOM 2123 N N . VAL A 1 268 ? -19.934 -0.885 25.479 1.00 81.94 268 VAL A N 1
ATOM 2124 C CA . VAL A 1 268 ? -19.692 -2.065 26.320 1.00 81.94 268 VAL A CA 1
ATOM 2125 C C . VAL A 1 268 ? -19.034 -1.725 27.656 1.00 81.94 268 VAL A C 1
ATOM 2127 O O . VAL A 1 268 ? -19.260 -2.449 28.636 1.00 81.94 268 VAL A O 1
ATOM 2130 N N . ASN A 1 269 ? -18.267 -0.632 27.720 1.00 84.62 269 ASN A N 1
ATOM 2131 C CA . ASN A 1 269 ? -17.602 -0.157 28.930 1.00 84.62 269 ASN A CA 1
ATOM 2132 C C . ASN A 1 269 ? -18.582 0.612 29.816 1.00 84.62 269 ASN A C 1
ATOM 2134 O O . ASN A 1 269 ? -18.626 0.387 31.028 1.00 84.62 269 ASN A O 1
ATOM 2138 N N . LYS A 1 270 ? -19.436 1.455 29.223 1.00 85.69 270 LYS A N 1
ATOM 2139 C CA . LYS A 1 270 ? -20.527 2.130 29.948 1.00 85.69 270 LYS A CA 1
ATOM 2140 C C . LYS A 1 270 ? -21.520 1.124 30.525 1.00 85.69 270 LYS A C 1
ATOM 2142 O O . LYS A 1 270 ? -21.854 1.214 31.704 1.00 85.69 270 LYS A O 1
ATOM 2147 N N . THR A 1 271 ? -21.917 0.125 29.736 1.00 88.56 271 THR A N 1
ATOM 2148 C CA . THR A 1 271 ? -22.825 -0.943 30.186 1.00 88.56 271 THR A CA 1
ATOM 2149 C C . THR A 1 271 ? -22.264 -1.689 31.390 1.00 88.56 271 THR A C 1
ATOM 2151 O O . THR A 1 271 ? -22.977 -1.898 32.370 1.00 88.56 271 THR A O 1
ATOM 2154 N N . ARG A 1 272 ? -20.974 -2.051 31.352 1.00 88.38 272 ARG A N 1
ATOM 2155 C CA . ARG A 1 272 ? -20.298 -2.711 32.476 1.00 88.38 272 ARG A CA 1
ATOM 2156 C C . ARG A 1 272 ? -20.322 -1.838 33.733 1.00 88.38 272 ARG A C 1
ATOM 2158 O O . ARG A 1 272 ? -20.733 -2.322 34.779 1.00 88.38 272 ARG A O 1
ATOM 2165 N N . LYS A 1 273 ? -19.980 -0.549 33.625 1.00 89.25 273 LYS A N 1
ATOM 2166 C CA . LYS A 1 273 ? -19.993 0.381 34.771 1.00 89.25 273 LYS A CA 1
ATOM 2167 C C . LYS A 1 273 ? -21.384 0.539 35.397 1.00 89.25 273 LYS A C 1
ATOM 2169 O O . LYS A 1 273 ? -21.486 0.555 36.620 1.00 89.25 273 LYS A O 1
ATOM 2174 N N . ILE A 1 274 ? -22.443 0.619 34.585 1.00 89.88 274 ILE A N 1
ATOM 2175 C CA . ILE A 1 274 ? -23.833 0.670 35.079 1.00 89.88 274 ILE A CA 1
ATOM 2176 C C . ILE A 1 274 ? -24.196 -0.640 35.785 1.00 89.88 274 ILE A C 1
ATOM 2178 O O . ILE A 1 274 ? -24.707 -0.620 36.901 1.00 89.88 274 ILE A O 1
ATOM 2182 N N . TYR A 1 275 ? -23.917 -1.778 35.151 1.00 89.88 275 TYR A N 1
ATOM 2183 C CA . TYR A 1 275 ? -24.229 -3.098 35.693 1.00 89.88 275 TYR A CA 1
ATOM 2184 C C . TYR A 1 275 ? -23.517 -3.352 37.032 1.00 89.88 275 TYR A C 1
ATOM 2186 O O . TYR A 1 275 ? -24.158 -3.738 38.008 1.00 89.88 275 TYR A O 1
ATOM 2194 N N . ASP A 1 276 ? -22.220 -3.050 37.115 1.00 90.31 276 ASP A N 1
ATOM 2195 C CA . ASP A 1 276 ? -21.432 -3.211 38.340 1.00 90.31 276 ASP A CA 1
ATOM 2196 C C . ASP A 1 276 ? -21.916 -2.270 39.457 1.00 90.31 276 ASP A C 1
ATOM 2198 O O . ASP A 1 276 ? -21.942 -2.656 40.627 1.00 90.31 276 ASP A O 1
ATOM 2202 N N . PHE A 1 277 ? -22.338 -1.046 39.114 1.00 92.25 277 PHE A N 1
ATOM 2203 C CA . PHE A 1 277 ? -22.953 -0.118 40.065 1.00 92.25 277 PHE A CA 1
ATOM 2204 C C . PHE A 1 277 ? -24.284 -0.653 40.609 1.00 92.25 277 PHE A C 1
ATOM 2206 O O . PHE A 1 277 ? -24.491 -0.654 41.822 1.00 92.25 277 PHE A O 1
ATOM 2213 N N . LEU A 1 278 ? -25.163 -1.154 39.736 1.00 90.31 278 LEU A N 1
ATOM 2214 C CA . LEU A 1 278 ? -26.466 -1.687 40.138 1.00 90.31 278 LEU A CA 1
ATOM 2215 C C . LEU A 1 278 ? -26.338 -2.955 40.993 1.00 90.31 278 LEU A C 1
ATOM 2217 O O . LEU A 1 278 ? -27.135 -3.132 41.911 1.00 90.31 278 LEU A O 1
ATOM 2221 N N . ILE A 1 279 ? -25.333 -3.804 40.748 1.00 90.31 279 ILE A N 1
ATOM 2222 C CA . ILE A 1 279 ? -25.016 -4.936 41.636 1.00 90.31 279 ILE A CA 1
ATOM 2223 C C . ILE A 1 279 ? -24.533 -4.434 42.994 1.00 90.31 279 ILE A C 1
ATOM 2225 O O . ILE A 1 279 ? -24.994 -4.916 44.026 1.00 90.31 279 ILE A O 1
ATOM 2229 N N . ARG A 1 280 ? -23.601 -3.471 43.010 1.00 91.00 280 ARG A N 1
ATOM 2230 C CA . ARG A 1 280 ? -22.996 -2.961 44.251 1.00 91.00 280 ARG A CA 1
ATOM 2231 C C . ARG A 1 280 ? -24.026 -2.320 45.177 1.00 91.00 280 ARG A C 1
ATOM 2233 O O . ARG A 1 280 ? -23.954 -2.512 46.384 1.00 91.00 280 ARG A O 1
ATOM 2240 N N . GLU A 1 281 ? -24.975 -1.581 44.615 1.00 88.31 281 GLU A N 1
ATOM 2241 C CA . GLU A 1 281 ? -26.071 -0.967 45.374 1.00 88.31 281 GLU A CA 1
ATOM 2242 C C . GLU A 1 281 ? -27.234 -1.943 45.645 1.00 88.31 281 GLU A C 1
ATOM 2244 O O . GLU A 1 281 ? -28.212 -1.567 46.285 1.00 88.31 281 GLU A O 1
ATOM 2249 N N . GLY A 1 282 ? -27.141 -3.198 45.187 1.00 85.94 282 GLY A N 1
ATOM 2250 C CA . GLY A 1 282 ? -28.121 -4.250 45.473 1.00 85.94 282 GLY A CA 1
ATOM 2251 C C . GLY A 1 282 ? -29.421 -4.162 44.669 1.00 85.94 282 GLY A C 1
ATOM 2252 O O . GLY A 1 282 ? -30.404 -4.799 45.034 1.00 85.94 282 GLY A O 1
ATOM 2253 N N . TYR A 1 283 ? -29.446 -3.392 43.579 1.00 85.56 283 TYR A N 1
ATOM 2254 C CA . TYR A 1 283 ? -30.617 -3.268 42.705 1.00 85.56 283 TYR A CA 1
ATOM 2255 C C . TYR A 1 283 ? -30.828 -4.498 41.817 1.00 85.56 283 TYR A C 1
ATOM 2257 O O . TYR A 1 283 ? -31.968 -4.834 41.509 1.00 85.56 283 TYR A O 1
ATOM 2265 N N . ILE A 1 284 ? -29.747 -5.156 41.390 1.00 89.00 284 ILE A N 1
ATOM 2266 C CA . ILE A 1 284 ? -29.800 -6.370 40.565 1.00 89.00 284 ILE A CA 1
ATOM 2267 C C . ILE A 1 284 ? -28.941 -7.476 41.179 1.00 89.00 284 ILE A C 1
ATOM 2269 O O . ILE A 1 284 ? -27.882 -7.216 41.753 1.00 89.00 284 ILE A O 1
ATOM 2273 N N . THR A 1 285 ? -29.381 -8.721 41.029 1.00 87.12 285 THR A N 1
ATOM 2274 C CA . THR A 1 285 ? -28.644 -9.916 41.448 1.00 87.12 285 THR A CA 1
ATOM 2275 C C . THR A 1 285 ? -27.858 -10.492 40.274 1.00 87.12 285 THR A C 1
ATOM 2277 O O . THR A 1 285 ? -28.338 -10.555 39.142 1.00 87.12 285 THR A O 1
ATOM 2280 N N . LYS A 1 286 ? -26.619 -10.915 40.533 1.00 84.06 286 LYS A N 1
ATOM 2281 C CA . LYS A 1 286 ? -25.770 -11.561 39.525 1.00 84.06 286 LYS A CA 1
ATOM 2282 C C . LYS A 1 286 ? -26.212 -13.019 39.331 1.00 84.06 286 LYS A C 1
ATOM 2284 O O . LYS A 1 286 ? -26.227 -13.764 40.308 1.00 84.06 286 LYS A O 1
ATOM 2289 N N . ALA A 1 287 ? -26.544 -13.395 38.092 1.00 77.44 287 ALA A N 1
ATOM 2290 C CA . ALA A 1 287 ? -26.855 -14.775 37.668 1.00 77.44 287 ALA A CA 1
ATOM 2291 C C . ALA A 1 287 ? -25.652 -15.524 37.059 1.00 77.44 287 ALA A C 1
ATOM 2293 O O . ALA A 1 287 ? -24.572 -14.906 36.903 1.00 77.44 287 ALA A O 1
#

pLDDT: mean 79.1, std 15.17, range [30.39, 95.19]

Solvent-accessible surface area (backbone atoms only — not comparable to full-atom values): 17616 Å² total; per-residue (Å²): 137,79,79,83,70,62,94,83,67,55,78,83,77,39,62,51,14,76,75,79,63,45,69,51,59,81,63,29,38,35,43,71,78,44,65,89,73,78,43,39,31,37,60,70,40,53,77,68,49,62,60,57,96,89,45,56,67,84,56,58,69,43,80,47,68,48,89,46,60,74,90,42,92,92,38,32,41,51,55,54,52,43,49,53,50,25,35,68,74,54,36,84,90,38,35,68,57,24,21,63,70,53,72,80,53,51,34,70,55,51,48,52,49,46,45,50,56,66,65,75,34,57,64,60,61,71,61,59,69,66,50,76,69,72,75,70,75,78,68,75,87,69,79,76,84,84,72,95,62,97,72,57,75,79,66,56,90,88,34,72,66,40,59,76,45,71,45,56,37,57,83,76,74,42,56,76,68,65,97,55,84,58,62,63,59,76,56,66,77,70,75,88,54,86,78,49,47,72,70,54,65,69,58,71,74,76,76,65,44,82,60,80,92,49,66,49,45,88,80,47,53,72,72,51,47,52,48,25,20,73,65,61,43,58,47,45,58,50,52,52,46,51,52,52,53,42,56,50,16,69,73,64,76,21,42,41,71,71,57,52,45,70,70,67,69,59,60,72,66,55,46,48,55,51,51,55,47,35,42,74,75,63,71,41,46,82,93

Radius of gyration: 32.02 Å; Cα contacts (8 Å, |Δi|>4): 257; chains: 1; bounding box: 68×54×80 Å

Nearest PDB structures (foldseek):
  2cuj-assembly1_A  TM=9.281E-01  e=1.065E-10  Mus musculus
  2aqf-assembly1_A  TM=8.872E-01  e=6.905E-10  Mus musculus
  2aqe-assembly1_A  TM=8.494E-01  e=4.864E-10  Mus musculus
  6cw2-assembly3_C  TM=6.387E-01  e=1.208E-08  Saccharomyces cerevisiae
  6cw3-assembly1_G  TM=6.076E-01  e=2.278E-03  Saccharomyces cerevisiae S288C

Organism: Pipistrellus kuhlii (NCBI:txid59472)

Sequence (287 aa):
MDRLGSFSSDPSDKPPCRGCSSYLMEPYIKCAECGPPPFFLCLQCFTRGFEYKKHQSDHTYEIMTSDFPVLDPSWTAQEEMALLEAVMDCGFGNWQDVANQMCTKTKEECEKHYMKHFINNPLFASTLLNLKQAEEAKTADTAIPFHSAEDPPRPTFDSLLSRDMAGYMPARADFIEEFDNYAEWDLRDIDFVEDDSDILHGRRSAPPLNLTGLPGTEKLNEKEKELCQMVRLVPGAYLEYKSALLNECNKQGGLRLAQARALIKIDVNKTRKIYDFLIREGYITKA

Foldseek 3Di:
DDDPDQPVPDLVVFDAAPQPRHGDDPFWKWFPPDDDVTHIHHPVCLVVQPADDPDGSPGDIDTDHQQQDDQDRVATSVLVVLLVSLCVVCPPPNLCSSCVSSVPDHSVCSVVCCCVPPPPDVVVVVPVVPPPPPPPPCPDPPDDDDDDDPDFDDDDPPDPVCVVCVQQDRVVRDGPDDPDPCVVVVVVPDDDDPVCVVVVVVPDQDFFDDQPPAPQPVVDDPVRSVLCRNLVNGNVLLVVLLVQQLVVQVVVVADALVRSCVGSVDDSVNSVSSVVVCVVVPSGHHD

Mean predicted aligned error: 20.65 Å